Protein AF-S5W0N7-F1 (afdb_monomer_lite)

Radius of gyration: 20.48 Å; chains: 1; bounding box: 52×55×63 Å

pLDDT: mean 85.31, std 17.55, range [33.56, 97.75]

Structure (mmCIF, N/CA/C/O backbone):
data_AF-S5W0N7-F1
#
_entry.id   AF-S5W0N7-F1
#
loop_
_atom_site.group_PDB
_atom_site.id
_atom_site.type_symbol
_atom_site.label_atom_id
_atom_site.label_alt_id
_atom_site.label_comp_id
_atom_site.label_asym_id
_atom_site.label_entity_id
_atom_site.label_seq_id
_atom_site.pdbx_PDB_ins_code
_atom_site.Cartn_x
_atom_site.Cartn_y
_atom_site.Cartn_z
_atom_site.occupancy
_atom_site.B_iso_or_equiv
_atom_site.auth_seq_id
_atom_site.auth_comp_id
_atom_site.auth_asym_id
_atom_site.auth_atom_id
_atom_site.pdbx_PDB_model_num
ATOM 1 N N . MET A 1 1 ? 13.884 -27.726 -13.125 1.00 35.19 1 MET A N 1
ATOM 2 C CA . MET A 1 1 ? 12.876 -26.880 -12.445 1.00 35.19 1 MET A CA 1
ATOM 3 C C . MET A 1 1 ? 13.427 -26.518 -11.066 1.00 35.19 1 MET A C 1
ATOM 5 O O . MET A 1 1 ? 13.191 -27.225 -10.096 1.00 35.19 1 MET A O 1
ATOM 9 N N . ILE A 1 2 ? 14.301 -25.509 -11.005 1.00 36.91 2 ILE A N 1
ATOM 10 C CA . ILE A 1 2 ? 15.046 -25.162 -9.785 1.00 36.91 2 ILE A CA 1
ATOM 11 C C . ILE A 1 2 ? 14.141 -24.277 -8.925 1.00 36.91 2 ILE A C 1
ATOM 13 O O . ILE A 1 2 ? 13.864 -23.135 -9.285 1.00 36.91 2 ILE A O 1
ATOM 17 N N . ARG A 1 3 ? 13.660 -24.803 -7.793 1.00 42.88 3 ARG A N 1
ATOM 18 C CA . ARG A 1 3 ? 13.119 -23.969 -6.711 1.00 42.88 3 ARG A CA 1
ATOM 19 C C . ARG A 1 3 ? 14.272 -23.104 -6.197 1.00 42.88 3 ARG A C 1
ATOM 21 O O . ARG A 1 3 ? 15.201 -23.620 -5.587 1.00 42.88 3 ARG A O 1
ATOM 28 N N . ASN A 1 4 ? 14.236 -21.814 -6.516 1.00 40.91 4 ASN A N 1
ATOM 29 C CA . ASN A 1 4 ? 15.279 -20.861 -6.151 1.00 40.91 4 ASN A CA 1
ATOM 30 C C . ASN A 1 4 ? 15.258 -20.626 -4.616 1.00 40.91 4 ASN A C 1
ATOM 32 O O . ASN A 1 4 ? 14.187 -20.292 -4.099 1.00 40.91 4 ASN A O 1
ATOM 36 N N . PRO A 1 5 ? 16.357 -20.820 -3.857 1.00 48.06 5 PRO A N 1
ATOM 37 C CA . PRO A 1 5 ? 16.257 -21.111 -2.421 1.00 48.06 5 PRO A CA 1
ATOM 38 C C . PRO A 1 5 ? 15.959 -19.945 -1.458 1.00 48.06 5 PRO A C 1
ATOM 40 O O . PRO A 1 5 ? 15.892 -20.204 -0.262 1.00 48.06 5 PRO A O 1
ATOM 43 N N . VAL A 1 6 ? 15.762 -18.685 -1.883 1.00 54.06 6 VAL A N 1
ATOM 44 C CA . VAL A 1 6 ? 15.530 -17.570 -0.920 1.00 54.06 6 VAL A CA 1
ATOM 45 C C . VAL A 1 6 ? 14.540 -16.492 -1.405 1.00 54.06 6 VAL A C 1
ATOM 47 O O . VAL A 1 6 ? 14.704 -15.304 -1.129 1.00 54.06 6 VAL A O 1
ATOM 50 N N . LEU A 1 7 ? 13.473 -16.854 -2.124 1.00 61.47 7 LEU A N 1
ATOM 51 C CA . LEU A 1 7 ? 12.360 -15.912 -2.331 1.00 61.47 7 LEU A CA 1
ATOM 52 C C . LEU A 1 7 ? 11.418 -15.947 -1.123 1.00 61.47 7 LEU A C 1
ATOM 54 O O . LEU A 1 7 ? 10.582 -16.841 -0.976 1.00 61.47 7 LEU A O 1
ATOM 58 N N . LEU A 1 8 ? 11.563 -14.966 -0.229 1.00 82.19 8 LEU A N 1
ATOM 59 C CA . LEU A 1 8 ? 10.670 -14.806 0.912 1.00 82.19 8 LEU A CA 1
ATOM 60 C C . LEU A 1 8 ? 9.336 -14.225 0.439 1.00 82.19 8 LEU A C 1
ATOM 62 O O . LEU A 1 8 ? 9.183 -13.010 0.300 1.00 82.19 8 LEU A O 1
ATOM 66 N N . ARG A 1 9 ? 8.352 -15.108 0.240 1.00 90.88 9 ARG A N 1
ATOM 67 C CA . ARG A 1 9 ? 7.008 -14.730 -0.206 1.00 90.88 9 ARG A CA 1
ATOM 68 C C . ARG A 1 9 ? 6.434 -13.585 0.636 1.00 90.88 9 ARG A C 1
ATOM 70 O O . ARG A 1 9 ? 6.179 -13.746 1.831 1.00 90.88 9 ARG A O 1
ATOM 77 N N . THR A 1 10 ? 6.164 -12.459 -0.016 1.00 94.06 10 THR A N 1
ATOM 78 C CA . THR A 1 10 ? 5.590 -11.250 0.582 1.00 94.06 10 THR A CA 1
ATOM 79 C C . THR A 1 10 ? 4.311 -10.887 -0.159 1.00 94.06 10 THR A C 1
ATOM 81 O O . THR A 1 10 ? 4.334 -10.237 -1.197 1.00 94.06 10 THR A O 1
ATOM 84 N N . ALA A 1 11 ? 3.168 -11.319 0.376 1.00 94.00 11 ALA A N 1
ATOM 85 C CA . ALA A 1 11 ? 1.874 -10.999 -0.218 1.00 94.00 11 ALA A CA 1
ATOM 86 C C . ALA A 1 11 ? 1.439 -9.553 0.115 1.00 94.00 11 ALA A C 1
ATOM 88 O O . ALA A 1 11 ? 1.572 -9.134 1.278 1.00 94.00 11 ALA A O 1
ATOM 89 N N . PRO A 1 12 ? 0.881 -8.808 -0.856 1.00 95.75 12 PRO A N 1
ATOM 90 C CA . PRO A 1 12 ? 0.300 -7.492 -0.610 1.00 95.75 12 PRO A CA 1
ATOM 91 C C . PRO A 1 12 ? -0.951 -7.590 0.269 1.00 95.75 12 PRO A C 1
ATOM 93 O O . PRO A 1 12 ? -1.640 -8.614 0.326 1.00 95.75 12 PRO A O 1
ATOM 96 N N . LEU A 1 13 ? -1.251 -6.505 0.973 1.00 96.19 13 LEU A N 1
ATOM 97 C CA . LEU A 1 13 ? -2.528 -6.315 1.650 1.00 96.19 13 LEU A CA 1
ATOM 98 C C . LEU A 1 13 ? -3.517 -5.638 0.696 1.00 96.19 13 LEU A C 1
ATOM 100 O O . LEU A 1 13 ? -3.129 -4.865 -0.172 1.00 96.19 13 LEU A O 1
ATOM 104 N N . GLN A 1 14 ? -4.813 -5.912 0.865 1.00 95.50 14 GLN A N 1
ATOM 105 C CA . GLN A 1 14 ? -5.838 -5.292 0.024 1.00 95.50 14 GLN A CA 1
ATOM 106 C C . GLN A 1 14 ? -5.797 -3.764 0.158 1.00 95.50 14 GLN A C 1
ATOM 108 O O . GLN A 1 14 ? -5.892 -3.243 1.276 1.00 95.50 14 GLN A O 1
ATOM 113 N N . GLY A 1 15 ? -5.694 -3.078 -0.980 1.00 96.19 15 GLY A N 1
ATOM 114 C CA . GLY A 1 15 ? -5.625 -1.624 -1.066 1.00 96.19 15 GLY A CA 1
ATOM 115 C C . GLY A 1 15 ? -4.260 -1.043 -0.698 1.00 96.19 15 GLY A C 1
ATOM 116 O O . GLY A 1 15 ? -4.148 0.170 -0.594 1.00 96.19 15 GLY A O 1
ATOM 117 N N . GLU A 1 16 ? -3.239 -1.861 -0.437 1.00 97.56 16 GLU A N 1
ATOM 118 C CA . GLU A 1 16 ? -1.903 -1.382 -0.068 1.00 97.56 16 GLU A CA 1
ATOM 119 C C . GLU A 1 16 ? -1.285 -0.514 -1.173 1.00 97.56 16 GLU A C 1
ATOM 121 O O . GLU A 1 16 ? -1.502 -0.760 -2.358 1.00 97.56 16 GLU A O 1
ATOM 126 N N . THR A 1 17 ? -0.520 0.510 -0.787 1.00 97.44 17 THR A N 1
ATOM 127 C CA . THR A 1 17 ? 0.266 1.297 -1.745 1.00 97.44 17 THR A CA 1
ATOM 128 C C . THR A 1 17 ? 1.486 0.502 -2.206 1.00 97.44 17 THR A C 1
ATOM 130 O O . THR A 1 17 ? 2.088 -0.250 -1.430 1.00 97.44 17 THR A O 1
ATOM 133 N N . THR A 1 18 ? 1.913 0.695 -3.451 1.00 97.50 18 THR A N 1
ATOM 134 C CA . THR A 1 18 ? 3.119 0.044 -3.990 1.00 97.50 18 THR A CA 1
ATOM 135 C C . THR A 1 18 ? 4.352 0.417 -3.159 1.00 97.50 18 THR A C 1
ATOM 137 O O . THR A 1 18 ? 5.165 -0.442 -2.813 1.00 97.50 18 THR A O 1
ATOM 140 N N . SER A 1 19 ? 4.445 1.678 -2.728 1.00 95.81 19 SER A N 1
ATOM 141 C CA . SER A 1 19 ? 5.482 2.158 -1.801 1.00 95.81 19 SER A CA 1
ATOM 142 C C . SER A 1 19 ? 5.513 1.386 -0.465 1.00 95.81 19 SER A C 1
ATOM 144 O O . SER A 1 19 ? 6.581 0.954 -0.008 1.00 95.81 19 SER A O 1
ATOM 146 N N . SER A 1 20 ? 4.345 1.145 0.150 1.00 95.94 20 SER A N 1
ATOM 147 C CA . SER A 1 20 ? 4.219 0.358 1.389 1.00 95.94 20 SER A CA 1
ATOM 148 C C . SER A 1 20 ? 4.676 -1.088 1.189 1.00 95.94 20 SER A C 1
ATOM 150 O O . SER A 1 20 ? 5.410 -1.627 2.027 1.00 95.94 20 SER A O 1
ATOM 152 N N . LEU A 1 21 ? 4.299 -1.704 0.063 1.00 97.38 21 LEU A N 1
ATOM 153 C CA . LEU A 1 21 ? 4.725 -3.059 -0.280 1.00 97.38 21 LEU A CA 1
ATOM 154 C C . LEU A 1 21 ? 6.250 -3.148 -0.430 1.00 97.38 21 LEU A C 1
ATOM 156 O O . LEU A 1 21 ? 6.857 -4.011 0.202 1.00 97.38 21 LEU A O 1
ATOM 160 N N . ILE A 1 22 ? 6.882 -2.234 -1.175 1.00 96.25 22 ILE A N 1
ATOM 161 C CA . ILE A 1 22 ? 8.349 -2.178 -1.336 1.00 96.25 22 ILE A CA 1
ATOM 162 C C . ILE A 1 22 ? 9.039 -2.107 0.034 1.00 96.25 22 ILE A C 1
ATOM 164 O O . ILE A 1 22 ? 9.980 -2.855 0.305 1.00 96.25 22 ILE A O 1
ATOM 168 N N . CYS A 1 23 ? 8.542 -1.268 0.949 1.00 95.00 23 CYS A N 1
ATOM 169 C CA . CYS A 1 23 ? 9.096 -1.165 2.302 1.00 95.00 23 CYS A CA 1
ATOM 170 C C . CYS A 1 23 ? 8.980 -2.479 3.090 1.00 95.00 23 CYS A C 1
ATOM 172 O O . CYS A 1 23 ? 9.871 -2.825 3.871 1.00 95.00 23 CYS A O 1
ATOM 174 N N . ARG A 1 24 ? 7.883 -3.220 2.908 1.00 95.25 24 ARG A N 1
ATOM 175 C CA . ARG A 1 24 ? 7.677 -4.521 3.551 1.00 95.25 24 ARG A CA 1
ATOM 176 C C . ARG A 1 24 ? 8.537 -5.623 2.959 1.00 95.25 24 ARG A C 1
ATOM 178 O O . ARG A 1 24 ? 9.053 -6.426 3.731 1.00 95.25 24 ARG A O 1
ATOM 185 N N . VAL A 1 25 ? 8.705 -5.645 1.641 1.00 95.62 25 VAL A N 1
ATOM 186 C CA . VAL A 1 25 ? 9.623 -6.562 0.957 1.00 95.62 25 VAL A CA 1
ATOM 187 C C . VAL A 1 25 ? 11.041 -6.331 1.475 1.00 95.62 25 VAL A C 1
ATOM 189 O O . VAL A 1 25 ? 11.664 -7.268 1.960 1.00 95.62 25 VAL A O 1
ATOM 192 N N . ALA A 1 26 ? 11.508 -5.079 1.513 1.00 94.19 26 ALA A N 1
ATOM 193 C CA . ALA A 1 26 ? 12.836 -4.744 2.030 1.00 94.19 26 ALA A CA 1
ATOM 194 C C . ALA A 1 26 ? 13.040 -5.256 3.466 1.00 94.19 26 ALA A C 1
ATOM 196 O O . ALA A 1 26 ? 13.992 -5.983 3.746 1.00 94.19 26 ALA A O 1
ATOM 197 N N . ARG A 1 27 ? 12.082 -4.975 4.360 1.00 92.81 27 ARG A N 1
ATOM 198 C CA . ARG A 1 27 ? 12.111 -5.484 5.741 1.00 92.81 27 ARG A CA 1
ATOM 199 C C . ARG A 1 27 ? 12.108 -7.006 5.813 1.00 92.81 27 ARG A C 1
ATOM 201 O O . ARG A 1 27 ? 12.764 -7.562 6.688 1.00 92.81 27 ARG A O 1
ATOM 208 N N . ARG A 1 28 ? 11.378 -7.685 4.925 1.00 92.00 28 ARG A N 1
ATOM 209 C CA . ARG A 1 28 ? 11.333 -9.150 4.883 1.00 92.00 28 ARG A CA 1
ATOM 210 C C . ARG A 1 28 ? 12.693 -9.741 4.518 1.00 92.00 28 ARG A C 1
ATOM 212 O O . ARG A 1 28 ? 13.059 -10.756 5.095 1.00 92.00 28 ARG A O 1
ATOM 219 N N . TYR A 1 29 ? 13.439 -9.075 3.642 1.00 91.69 29 TYR A N 1
ATOM 220 C CA . TYR A 1 29 ? 14.826 -9.407 3.313 1.00 91.69 29 TYR A CA 1
ATOM 221 C C . TYR A 1 29 ? 15.858 -8.884 4.330 1.00 91.69 29 TYR A C 1
ATOM 223 O O . TYR A 1 29 ? 17.054 -9.026 4.103 1.00 91.69 29 TYR A O 1
ATOM 231 N N . GLY A 1 30 ? 15.430 -8.270 5.441 1.00 92.00 30 GLY A N 1
ATOM 232 C CA . GLY A 1 30 ? 16.341 -7.725 6.452 1.00 92.00 30 GLY A CA 1
ATOM 233 C C . GLY A 1 30 ? 17.131 -6.495 5.992 1.00 92.00 30 GLY A C 1
ATOM 234 O O . GLY A 1 30 ? 18.143 -6.168 6.602 1.00 92.00 30 GLY A O 1
ATOM 235 N N . MET A 1 31 ? 16.686 -5.806 4.936 1.00 93.81 31 MET A N 1
ATOM 236 C CA . MET A 1 31 ? 17.378 -4.648 4.366 1.00 93.81 31 MET A CA 1
ATOM 237 C C . MET A 1 31 ? 16.581 -3.349 4.507 1.00 93.81 31 MET A C 1
ATOM 239 O O . MET A 1 31 ? 15.354 -3.333 4.649 1.00 93.81 31 MET A O 1
ATOM 243 N N . GLU A 1 32 ? 17.286 -2.222 4.428 1.00 90.62 32 GLU A N 1
ATOM 244 C CA . GLU A 1 32 ? 16.646 -0.914 4.358 1.00 90.62 32 GLU A CA 1
ATOM 245 C C . GLU A 1 32 ? 15.920 -0.712 3.020 1.00 90.62 32 GLU A C 1
ATOM 247 O O . GLU A 1 32 ? 16.419 -1.069 1.953 1.00 90.62 32 GLU A O 1
ATOM 252 N N . ALA A 1 33 ? 14.773 -0.026 3.044 1.00 91.06 33 ALA A N 1
ATOM 253 C CA . ALA A 1 33 ? 14.003 0.262 1.831 1.00 91.06 33 ALA A CA 1
ATOM 254 C C . ALA A 1 33 ? 14.784 1.092 0.797 1.00 91.06 33 ALA A C 1
ATOM 256 O O . ALA A 1 33 ? 14.496 1.015 -0.392 1.00 91.06 33 ALA A O 1
ATOM 257 N N . LYS A 1 34 ? 15.775 1.895 1.212 1.00 90.75 34 LYS A N 1
ATOM 258 C CA . LYS A 1 34 ? 16.654 2.618 0.275 1.00 90.75 34 LYS A CA 1
ATOM 259 C C . LYS A 1 34 ? 17.495 1.664 -0.585 1.00 90.75 34 LYS A C 1
ATOM 261 O O . LYS A 1 34 ? 17.681 1.946 -1.760 1.00 90.75 34 LYS A O 1
ATOM 266 N N . VAL A 1 35 ? 17.929 0.535 -0.015 1.00 93.69 35 VAL A N 1
ATOM 267 C CA . VAL A 1 35 ? 18.745 -0.474 -0.703 1.00 93.69 35 VAL A CA 1
ATOM 268 C C . VAL A 1 35 ? 17.904 -1.181 -1.756 1.00 93.69 35 VAL A C 1
ATOM 270 O O . VAL A 1 35 ? 18.283 -1.195 -2.919 1.00 93.69 35 VAL A O 1
ATOM 273 N N . LEU A 1 36 ? 16.711 -1.661 -1.384 1.00 93.31 36 LEU A N 1
ATOM 274 C CA . LEU A 1 36 ? 15.801 -2.287 -2.346 1.00 93.31 36 LEU A CA 1
ATOM 275 C C . LEU A 1 36 ? 15.413 -1.314 -3.471 1.00 93.31 36 LEU A C 1
ATOM 277 O O . LEU A 1 36 ? 15.373 -1.684 -4.637 1.00 93.31 36 LEU A O 1
ATOM 281 N N . ARG A 1 37 ? 15.168 -0.039 -3.138 1.00 94.31 37 ARG A N 1
ATOM 282 C CA . ARG A 1 37 ? 14.813 0.989 -4.127 1.00 94.31 37 ARG A CA 1
ATOM 283 C C . ARG A 1 37 ? 15.919 1.283 -5.142 1.00 94.31 37 ARG A C 1
ATOM 285 O O . ARG A 1 37 ? 15.593 1.779 -6.215 1.00 94.31 37 ARG A O 1
ATOM 292 N N . ALA A 1 38 ? 17.183 0.971 -4.855 1.00 94.50 38 ALA A N 1
ATOM 293 C CA . ALA A 1 38 ? 18.275 1.140 -5.817 1.00 94.50 38 ALA A CA 1
ATOM 294 C C . ALA A 1 38 ? 18.133 0.228 -7.051 1.00 94.50 38 ALA A C 1
ATOM 296 O O . ALA A 1 38 ? 18.785 0.461 -8.063 1.00 94.50 38 ALA A O 1
ATOM 297 N N . CYS A 1 39 ? 17.246 -0.771 -6.999 1.00 95.19 39 CYS A N 1
ATOM 298 C CA . CYS A 1 39 ? 16.930 -1.636 -8.130 1.00 95.19 39 CYS A CA 1
ATOM 299 C C . CYS A 1 39 ? 16.102 -0.953 -9.240 1.00 95.19 39 CYS A C 1
ATOM 301 O O . CYS A 1 39 ? 15.916 -1.553 -10.296 1.00 95.19 39 CYS A O 1
ATOM 303 N N . TRP A 1 40 ? 15.607 0.274 -9.026 1.00 96.94 40 TRP A N 1
ATOM 304 C CA . TRP A 1 40 ? 14.895 1.061 -10.040 1.00 96.94 40 TRP A CA 1
ATOM 305 C C . TRP A 1 40 ? 15.666 2.326 -10.416 1.00 96.94 40 TRP A C 1
ATOM 307 O O . TRP A 1 40 ? 16.264 2.993 -9.570 1.00 96.94 40 TRP A O 1
ATOM 317 N N . LYS A 1 41 ? 15.559 2.714 -11.689 1.00 96.31 41 LYS A N 1
ATOM 318 C CA . LYS A 1 41 ? 15.928 4.044 -12.179 1.00 96.31 41 LYS A CA 1
ATOM 319 C C . LYS A 1 41 ? 14.802 5.023 -11.825 1.00 96.31 41 LYS A C 1
ATOM 321 O O . LYS A 1 41 ? 13.666 4.859 -12.269 1.00 96.31 41 LYS A O 1
ATOM 326 N N . TRP A 1 42 ? 15.097 6.036 -11.014 1.00 95.88 42 TRP A N 1
ATOM 327 C CA . TRP A 1 42 ? 14.091 6.982 -10.518 1.00 95.88 42 TRP A CA 1
ATOM 328 C C . TRP A 1 42 ? 14.006 8.238 -11.381 1.00 95.88 42 TRP A C 1
ATOM 330 O O . TRP A 1 42 ? 15.017 8.858 -11.697 1.00 95.88 42 TRP A O 1
ATOM 340 N N . ARG A 1 43 ? 12.782 8.637 -11.739 1.00 95.50 43 ARG A N 1
ATOM 341 C CA . ARG A 1 43 ? 12.517 9.841 -12.554 1.00 95.50 43 ARG A CA 1
ATOM 342 C C . ARG A 1 43 ? 12.399 11.129 -11.746 1.00 95.50 43 ARG A C 1
ATOM 344 O O . ARG A 1 43 ? 12.440 12.218 -12.305 1.00 95.50 43 ARG A O 1
ATOM 351 N N . ASN A 1 44 ? 12.202 11.002 -10.444 1.00 93.06 44 ASN A N 1
ATOM 352 C CA . ASN A 1 44 ? 12.144 12.093 -9.486 1.00 93.06 44 ASN A CA 1
ATOM 353 C C . ASN A 1 44 ? 12.541 11.569 -8.100 1.00 93.06 44 ASN A C 1
ATOM 355 O O . ASN A 1 44 ? 12.713 10.365 -7.895 1.00 93.06 44 ASN A O 1
ATOM 359 N N . TYR A 1 45 ? 12.671 12.482 -7.145 1.00 86.12 45 TYR A N 1
ATOM 360 C CA . TYR A 1 45 ? 12.959 12.144 -5.758 1.00 86.12 45 TYR A CA 1
ATOM 361 C C . TYR A 1 45 ? 11.672 11.868 -4.969 1.00 86.12 45 TYR A C 1
ATOM 363 O O . TYR A 1 45 ? 10.607 12.378 -5.338 1.00 86.12 45 TYR A O 1
ATOM 371 N N . PRO A 1 46 ? 11.754 11.082 -3.877 1.00 80.00 46 PRO A N 1
ATOM 372 C CA . PRO A 1 46 ? 10.649 10.946 -2.942 1.00 80.00 46 PRO A CA 1
ATOM 373 C C . PRO A 1 46 ? 10.197 12.319 -2.457 1.00 80.00 46 PRO A C 1
ATOM 375 O O . PRO A 1 46 ? 11.019 13.160 -2.094 1.00 80.00 46 PRO A O 1
ATOM 378 N N . LEU A 1 47 ? 8.886 12.527 -2.421 1.00 72.81 47 LEU A N 1
ATOM 379 C CA . LEU A 1 47 ? 8.317 13.750 -1.874 1.00 72.81 47 LEU A CA 1
ATOM 380 C C . LEU A 1 47 ? 8.600 13.780 -0.367 1.00 72.81 47 LEU A C 1
ATOM 382 O O . LEU A 1 47 ? 8.250 12.841 0.355 1.00 72.81 47 LEU A O 1
ATOM 386 N N . GLY A 1 48 ? 9.281 14.830 0.086 1.00 67.12 48 GLY A N 1
ATOM 387 C CA . GLY A 1 48 ? 9.583 15.073 1.493 1.00 67.12 48 GLY A CA 1
ATOM 388 C C . GLY A 1 48 ? 8.606 16.060 2.129 1.00 67.12 48 GLY A C 1
ATOM 389 O O . GLY A 1 48 ? 7.889 16.777 1.432 1.00 67.12 48 GLY A O 1
ATOM 390 N N . HIS A 1 49 ? 8.591 16.096 3.458 1.00 60.91 49 HIS A N 1
ATOM 391 C CA . HIS A 1 49 ? 8.096 17.249 4.213 1.00 60.91 49 HIS A CA 1
ATOM 392 C C . HIS A 1 49 ? 9.229 18.264 4.416 1.00 60.91 49 HIS A C 1
ATOM 394 O O . HIS A 1 49 ? 10.406 17.886 4.388 1.00 60.91 49 HIS A O 1
ATOM 400 N N . GLU A 1 50 ? 8.890 19.523 4.702 1.00 46.75 50 GLU A N 1
ATOM 401 C CA . GLU A 1 50 ? 9.839 20.435 5.348 1.00 46.75 50 GLU A CA 1
ATOM 402 C C . GLU A 1 50 ? 10.263 19.800 6.685 1.00 46.75 50 GLU A C 1
ATOM 404 O O . GLU A 1 50 ? 9.446 19.628 7.586 1.00 46.75 50 GLU A O 1
ATOM 409 N N . GLY A 1 51 ? 11.499 19.295 6.756 1.00 51.53 51 GLY A N 1
ATOM 410 C CA . GLY A 1 51 ? 11.973 18.412 7.836 1.00 51.53 51 GLY A CA 1
ATOM 411 C C . GLY A 1 51 ? 12.619 17.097 7.371 1.00 51.53 51 GLY A C 1
ATOM 412 O O . GLY A 1 51 ? 13.107 16.330 8.196 1.00 51.53 51 GLY A O 1
ATOM 413 N N . GLY A 1 52 ? 12.659 16.819 6.061 1.00 52.06 52 GLY A N 1
ATOM 414 C CA . GLY A 1 52 ? 13.567 15.824 5.461 1.00 52.06 52 GLY A CA 1
ATOM 415 C C . GLY A 1 52 ? 13.092 14.363 5.459 1.00 52.06 52 GLY A C 1
ATOM 416 O O . GLY A 1 52 ? 13.764 13.501 4.894 1.00 52.06 52 GLY A O 1
ATOM 417 N N . GLY A 1 53 ? 11.926 14.058 6.037 1.00 62.41 53 GLY A N 1
ATOM 418 C CA . GLY A 1 53 ? 11.320 12.722 5.988 1.00 62.41 53 GLY A CA 1
ATOM 419 C C . GLY A 1 53 ? 10.431 12.510 4.756 1.00 62.41 53 GLY A C 1
ATOM 420 O O . GLY A 1 53 ? 9.618 13.375 4.426 1.00 62.41 53 GLY A O 1
ATOM 421 N N . ALA A 1 54 ? 10.537 11.339 4.110 1.00 69.19 54 ALA A N 1
ATOM 422 C CA . ALA A 1 54 ? 9.630 10.939 3.028 1.00 69.19 54 ALA A CA 1
ATOM 423 C C . ALA A 1 54 ? 8.177 10.916 3.525 1.00 69.19 54 ALA A C 1
ATOM 425 O O . ALA A 1 54 ? 7.898 10.403 4.615 1.00 69.19 54 ALA A O 1
ATOM 426 N N . ARG A 1 55 ? 7.254 11.466 2.730 1.00 84.06 55 ARG A N 1
ATOM 427 C CA . ARG A 1 55 ? 5.845 11.531 3.115 1.00 84.06 55 ARG A CA 1
ATOM 428 C C . ARG A 1 55 ? 5.247 10.138 3.302 1.00 84.06 55 ARG A C 1
ATOM 430 O O . ARG A 1 55 ? 5.553 9.218 2.545 1.00 84.06 55 ARG A O 1
ATOM 437 N N . ALA A 1 56 ? 4.390 9.969 4.310 1.00 87.81 56 ALA A N 1
ATOM 438 C CA . ALA A 1 56 ? 3.749 8.677 4.550 1.00 87.81 56 ALA A CA 1
ATOM 439 C C . ALA A 1 56 ? 2.714 8.336 3.461 1.00 87.81 56 ALA A C 1
ATOM 441 O O . ALA A 1 56 ? 2.493 7.160 3.195 1.00 87.81 56 ALA A O 1
ATOM 442 N N . ASP A 1 57 ? 2.151 9.336 2.780 1.00 91.25 57 ASP A N 1
ATOM 443 C CA . ASP A 1 57 ? 1.289 9.178 1.604 1.00 91.25 57 ASP A CA 1
ATOM 444 C C . ASP A 1 57 ? 2.048 9.002 0.280 1.00 91.25 57 ASP A C 1
ATOM 446 O O . ASP A 1 57 ? 1.415 8.969 -0.777 1.00 91.25 57 ASP A O 1
ATOM 450 N N . ALA A 1 58 ? 3.380 8.891 0.300 1.00 91.25 58 ALA A N 1
ATOM 451 C CA . ALA A 1 58 ? 4.156 8.716 -0.918 1.00 91.25 58 ALA A CA 1
ATOM 452 C C . ALA A 1 58 ? 3.795 7.394 -1.610 1.00 91.25 58 ALA A C 1
ATOM 454 O O . ALA A 1 58 ? 3.867 6.315 -1.014 1.00 91.25 58 ALA A O 1
ATOM 455 N N . GLU A 1 59 ? 3.463 7.487 -2.893 1.00 95.00 59 GLU A N 1
ATOM 456 C CA . GLU A 1 59 ? 3.190 6.358 -3.772 1.00 95.00 59 GLU A CA 1
ATOM 457 C C . GLU A 1 59 ? 4.294 6.213 -4.823 1.00 95.00 59 GLU A C 1
ATOM 459 O O . GLU A 1 59 ? 4.938 7.189 -5.219 1.00 95.00 59 GLU A O 1
ATOM 464 N N . VAL A 1 60 ? 4.501 4.979 -5.274 1.00 95.88 60 VAL A N 1
ATOM 465 C CA . VAL A 1 60 ? 5.402 4.630 -6.366 1.00 95.88 60 VAL A CA 1
ATOM 466 C C . VAL A 1 60 ? 4.586 4.068 -7.524 1.00 95.88 60 VAL A C 1
ATOM 468 O O . VAL A 1 60 ? 3.900 3.061 -7.369 1.00 95.88 60 VAL A O 1
ATOM 471 N N . LEU A 1 61 ? 4.717 4.687 -8.694 1.00 97.50 61 LEU A N 1
ATOM 472 C CA . LEU A 1 61 ? 4.307 4.090 -9.961 1.00 97.50 61 LEU A CA 1
ATOM 473 C C . LEU A 1 61 ? 5.513 3.416 -10.611 1.00 97.50 61 LEU A C 1
ATOM 475 O O . LEU A 1 61 ? 6.637 3.922 -10.520 1.00 97.50 61 LEU A O 1
ATOM 479 N N . LEU A 1 62 ? 5.277 2.283 -11.265 1.00 97.56 62 LEU A N 1
ATOM 480 C CA . LEU A 1 62 ? 6.310 1.465 -11.894 1.00 97.56 62 LEU A CA 1
ATOM 481 C C . LEU A 1 62 ? 5.939 1.197 -13.349 1.00 97.56 62 LEU A C 1
ATOM 483 O O . LEU A 1 62 ? 4.790 0.865 -13.647 1.00 97.56 62 LEU A O 1
ATOM 487 N N . ASN A 1 63 ? 6.923 1.277 -14.245 1.00 97.19 63 ASN A N 1
ATOM 488 C CA . ASN A 1 63 ? 6.748 0.784 -15.609 1.00 97.19 63 ASN A CA 1
ATOM 489 C C . ASN A 1 63 ? 6.663 -0.757 -15.630 1.00 97.19 63 ASN A C 1
ATOM 491 O O . ASN A 1 63 ? 6.893 -1.419 -14.616 1.00 97.19 63 ASN A O 1
ATOM 495 N N . ALA A 1 64 ? 6.361 -1.346 -16.791 1.00 96.12 64 ALA A N 1
ATOM 496 C CA . ALA A 1 64 ? 6.199 -2.796 -16.921 1.00 96.12 64 ALA A CA 1
ATOM 497 C C . ALA A 1 64 ? 7.413 -3.594 -16.397 1.00 96.12 64 ALA A C 1
ATOM 499 O O . ALA A 1 64 ? 7.239 -4.518 -15.607 1.00 96.12 64 ALA A O 1
ATOM 500 N N . ALA A 1 65 ? 8.641 -3.201 -16.753 1.00 96.75 65 ALA A N 1
ATOM 501 C CA . ALA A 1 65 ? 9.858 -3.859 -16.265 1.00 96.75 65 ALA A CA 1
ATOM 502 C C . ALA A 1 65 ? 10.026 -3.726 -14.738 1.00 96.75 65 ALA A C 1
ATOM 504 O O . ALA A 1 65 ? 10.338 -4.697 -14.050 1.00 96.75 65 ALA A O 1
ATOM 505 N N . GLY A 1 66 ? 9.748 -2.543 -14.183 1.00 97.12 66 GLY A N 1
ATOM 506 C CA . GLY A 1 66 ? 9.784 -2.300 -12.745 1.00 97.12 66 GLY A CA 1
ATOM 507 C C . GLY A 1 66 ? 8.744 -3.116 -11.975 1.00 97.12 66 GLY A C 1
ATOM 508 O O . GLY A 1 66 ? 9.026 -3.568 -10.865 1.00 97.12 66 GLY A O 1
ATOM 509 N N . ARG A 1 67 ? 7.569 -3.348 -12.569 1.00 97.62 67 ARG A N 1
ATOM 510 C CA . ARG A 1 67 ? 6.528 -4.225 -12.022 1.00 97.62 67 ARG A CA 1
ATOM 511 C C . ARG A 1 67 ? 6.962 -5.685 -12.013 1.00 97.62 67 ARG A C 1
ATOM 513 O O . ARG A 1 67 ? 6.871 -6.318 -10.965 1.00 97.62 67 ARG A O 1
ATOM 520 N N . GLN A 1 68 ? 7.512 -6.190 -13.118 1.00 96.62 68 GLN A N 1
ATOM 521 C CA . GLN A 1 68 ? 8.046 -7.558 -13.182 1.00 96.62 68 GLN A CA 1
ATOM 522 C C . GLN A 1 68 ? 9.154 -7.797 -12.149 1.00 96.62 68 GLN A C 1
ATOM 524 O O . GLN A 1 68 ? 9.197 -8.841 -11.498 1.00 96.62 68 GLN A O 1
ATOM 529 N N . LEU A 1 69 ? 10.005 -6.795 -11.920 1.00 96.50 69 LEU A N 1
ATOM 530 C CA . LEU A 1 69 ? 11.009 -6.855 -10.865 1.00 96.50 69 LEU A CA 1
ATOM 531 C C . LEU A 1 69 ? 10.375 -6.996 -9.472 1.00 96.50 69 LEU A C 1
ATOM 533 O O . LEU A 1 69 ? 10.780 -7.865 -8.697 1.00 96.50 69 LEU A O 1
ATOM 537 N N . LEU A 1 70 ? 9.352 -6.191 -9.157 1.00 97.00 70 LEU A N 1
ATOM 538 C CA . LEU A 1 70 ? 8.664 -6.283 -7.866 1.00 97.00 70 LEU A CA 1
ATOM 539 C C . LEU A 1 70 ? 7.914 -7.614 -7.696 1.00 97.00 70 LEU A C 1
ATOM 541 O O . LEU A 1 70 ? 7.921 -8.166 -6.596 1.00 97.00 70 LEU A O 1
ATOM 545 N N . VAL A 1 71 ? 7.308 -8.148 -8.762 1.00 97.00 71 VAL A N 1
ATOM 546 C CA . VAL A 1 71 ? 6.688 -9.489 -8.801 1.00 97.00 71 VAL A CA 1
ATOM 547 C C . VAL A 1 71 ? 7.705 -10.548 -8.374 1.00 97.00 71 VAL A C 1
ATOM 549 O O . VAL A 1 71 ? 7.451 -11.304 -7.430 1.00 97.00 71 VAL A O 1
ATOM 552 N N . GLY A 1 72 ? 8.891 -10.536 -8.993 1.00 95.50 72 GLY A N 1
ATOM 553 C CA . GLY A 1 72 ? 9.991 -11.439 -8.656 1.00 95.50 72 GLY A CA 1
ATOM 554 C C . GLY A 1 72 ? 10.436 -11.317 -7.197 1.00 95.50 72 GLY A C 1
ATOM 555 O O . GLY A 1 72 ? 10.544 -12.326 -6.503 1.00 95.50 72 GLY A O 1
ATOM 556 N N . MET A 1 73 ? 10.612 -10.090 -6.694 1.00 95.19 73 MET A N 1
ATOM 557 C CA . MET A 1 73 ? 11.000 -9.838 -5.297 1.00 95.19 73 MET A CA 1
ATOM 558 C C . MET A 1 73 ? 9.924 -10.251 -4.284 1.00 95.19 73 MET A C 1
ATOM 560 O O . MET A 1 73 ? 10.240 -10.672 -3.174 1.00 95.19 73 MET A O 1
ATOM 564 N N . CYS A 1 74 ? 8.643 -10.124 -4.631 1.00 95.19 74 CYS A N 1
ATOM 565 C CA . CYS A 1 74 ? 7.551 -10.530 -3.750 1.00 95.19 74 CYS A CA 1
ATOM 566 C C . CYS A 1 74 ? 7.349 -12.051 -3.732 1.00 95.19 74 CYS A C 1
ATOM 568 O O . CYS A 1 74 ? 6.764 -12.568 -2.776 1.00 95.19 74 CYS A O 1
ATOM 570 N N . GLY A 1 75 ? 7.779 -12.768 -4.776 1.00 94.50 75 GLY A N 1
ATOM 571 C CA . GLY A 1 75 ? 7.511 -14.198 -4.933 1.00 94.50 75 GLY A CA 1
ATOM 572 C C . GLY A 1 75 ? 6.010 -14.507 -5.017 1.00 94.50 75 GLY A C 1
ATOM 573 O O . GLY A 1 75 ? 5.536 -15.467 -4.403 1.00 94.50 75 GLY A O 1
ATOM 574 N N . VAL A 1 76 ? 5.242 -13.653 -5.700 1.00 93.81 76 VAL A N 1
ATOM 575 C CA . VAL A 1 76 ? 3.798 -13.823 -5.939 1.00 93.81 76 VAL A CA 1
ATOM 576 C C . VAL A 1 76 ? 3.479 -13.577 -7.407 1.00 93.81 76 VAL A C 1
ATOM 578 O O . VAL A 1 76 ? 4.178 -12.815 -8.057 1.00 93.81 76 VAL A O 1
ATOM 581 N N . GLU A 1 77 ? 2.399 -14.173 -7.9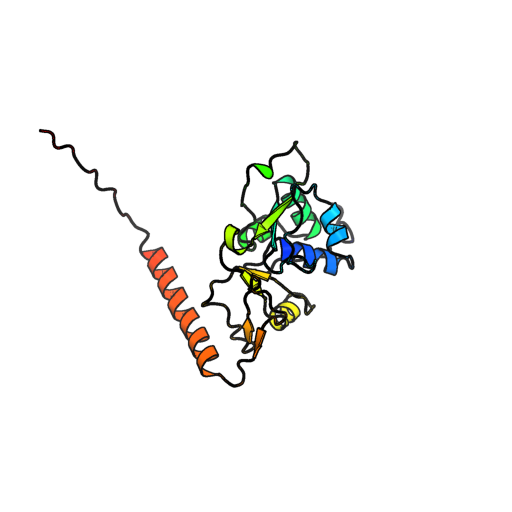04 1.00 94.12 77 GLU A N 1
ATOM 582 C CA . GLU A 1 77 ? 1.905 -13.928 -9.263 1.00 94.12 77 GLU A CA 1
ATOM 583 C C . GLU A 1 77 ? 1.528 -12.455 -9.481 1.00 94.12 77 GLU A C 1
ATOM 585 O O . GLU A 1 77 ? 0.897 -11.836 -8.616 1.00 94.12 77 GLU A O 1
ATOM 590 N N . GLU A 1 78 ? 1.811 -11.913 -10.668 1.00 96.06 78 GLU A N 1
ATOM 591 C CA . GLU A 1 78 ? 1.473 -10.526 -11.018 1.00 96.06 78 GLU A CA 1
ATOM 592 C C . GLU A 1 78 ? -0.025 -10.240 -10.866 1.00 96.06 78 GLU A C 1
ATOM 594 O O . GLU A 1 78 ? -0.415 -9.206 -10.325 1.00 96.06 78 GLU A O 1
ATOM 599 N N . GLY A 1 79 ? -0.880 -11.193 -11.247 1.00 96.88 79 GLY A N 1
ATOM 600 C CA . GLY A 1 79 ? -2.328 -11.058 -11.092 1.00 96.88 79 GLY A CA 1
ATOM 601 C C . GLY A 1 79 ? -2.776 -10.859 -9.637 1.00 96.88 79 GLY A C 1
ATOM 602 O O . GLY A 1 79 ? -3.836 -10.285 -9.398 1.00 96.88 79 GLY A O 1
ATOM 603 N N . VAL A 1 80 ? -1.990 -11.301 -8.646 1.00 96.81 80 VAL A N 1
ATOM 604 C CA . VAL A 1 80 ? -2.263 -11.005 -7.231 1.00 96.81 80 VAL A CA 1
ATOM 605 C C . VAL A 1 80 ? -1.972 -9.538 -6.933 1.00 96.81 80 VAL A C 1
ATOM 607 O O . VAL A 1 80 ? -2.807 -8.890 -6.302 1.00 96.81 80 VAL A O 1
ATOM 610 N N . LEU A 1 81 ? -0.840 -9.005 -7.403 1.00 97.38 81 LEU A N 1
ATOM 611 C CA . LEU A 1 81 ? -0.500 -7.588 -7.236 1.00 97.38 81 LEU A CA 1
ATOM 612 C C . LEU A 1 81 ? -1.536 -6.697 -7.934 1.00 97.38 81 LEU A C 1
ATOM 614 O O . LEU A 1 81 ? -2.112 -5.829 -7.286 1.00 97.38 81 LEU A O 1
ATOM 618 N N . ALA A 1 82 ? -1.884 -7.003 -9.186 1.00 96.88 82 ALA A N 1
ATOM 619 C CA . ALA A 1 82 ? -2.856 -6.241 -9.972 1.00 96.88 82 ALA A CA 1
ATOM 620 C C . ALA A 1 82 ? -4.247 -6.142 -9.320 1.00 96.88 82 ALA A C 1
ATOM 622 O O . ALA A 1 82 ? -4.920 -5.126 -9.442 1.00 96.88 82 ALA A O 1
ATOM 623 N N . ARG A 1 83 ? -4.692 -7.183 -8.601 1.00 96.75 83 ARG A N 1
ATOM 624 C CA . ARG A 1 83 ? -5.995 -7.177 -7.904 1.00 96.75 83 ARG A CA 1
ATOM 625 C C . ARG A 1 83 ? -5.972 -6.512 -6.526 1.00 96.75 83 ARG A C 1
ATOM 627 O O . ARG A 1 83 ? -7.031 -6.249 -5.956 1.00 96.75 83 ARG A O 1
ATOM 634 N N . THR A 1 84 ? -4.794 -6.324 -5.939 1.00 96.88 84 THR A N 1
ATOM 635 C CA . THR A 1 84 ? -4.657 -5.891 -4.538 1.00 96.88 84 THR A CA 1
ATOM 636 C C . THR A 1 84 ? -4.090 -4.490 -4.395 1.00 96.88 84 THR A C 1
ATOM 638 O O . THR A 1 84 ? -4.474 -3.808 -3.445 1.00 96.88 84 THR A O 1
ATOM 641 N N . LEU A 1 85 ? -3.223 -4.068 -5.317 1.00 97.75 85 LEU A N 1
ATOM 642 C CA . LEU A 1 85 ? -2.587 -2.757 -5.355 1.00 97.75 85 LEU A CA 1
ATOM 643 C C . LEU A 1 85 ? -3.359 -1.850 -6.327 1.00 97.75 85 LEU A C 1
ATOM 645 O O . LEU A 1 85 ? -3.290 -2.069 -7.537 1.00 97.75 85 LEU A O 1
ATOM 649 N N . PRO A 1 86 ? -4.079 -0.826 -5.838 1.00 96.50 86 PRO A N 1
ATOM 650 C CA . PRO A 1 86 ? -4.914 0.018 -6.695 1.00 96.50 86 PRO A CA 1
ATOM 651 C C . PRO A 1 86 ? -4.139 0.768 -7.782 1.00 96.50 86 PRO A C 1
ATOM 653 O O . PRO A 1 86 ? -4.679 1.000 -8.852 1.00 96.50 86 PRO A O 1
ATOM 656 N N . SER A 1 87 ? -2.871 1.105 -7.529 1.00 95.69 87 SER A N 1
ATOM 657 C CA . SER A 1 87 ? -2.008 1.850 -8.453 1.00 95.69 87 SER A CA 1
ATOM 658 C C . SER A 1 87 ? -1.187 0.963 -9.404 1.00 95.69 87 SER A C 1
ATOM 660 O O . SER A 1 87 ? -0.359 1.480 -10.150 1.00 95.69 87 SER A O 1
ATOM 662 N N . TRP A 1 88 ? -1.370 -0.369 -9.391 1.00 96.19 88 TRP A N 1
ATOM 663 C CA . TRP A 1 88 ? -0.484 -1.301 -10.111 1.00 96.19 88 TRP A CA 1
ATOM 664 C C . TRP A 1 88 ? -0.425 -1.055 -11.618 1.00 96.19 88 TRP A C 1
ATOM 666 O O . TRP A 1 88 ? 0.644 -1.137 -12.211 1.00 96.19 88 TRP A O 1
ATOM 676 N N . GLY A 1 89 ? -1.572 -0.784 -12.237 1.00 93.12 89 GLY A N 1
ATOM 677 C CA . GLY A 1 89 ? -1.683 -0.584 -13.681 1.00 93.12 89 GLY A CA 1
ATOM 678 C C . GLY A 1 89 ? -1.518 0.864 -14.129 1.00 93.12 89 GLY A C 1
ATOM 679 O O . GLY A 1 89 ? -1.606 1.115 -15.324 1.00 93.12 89 GLY A O 1
ATOM 680 N N . GLU A 1 90 ? -1.302 1.802 -13.205 1.00 94.94 90 GLU A N 1
ATOM 681 C CA . GLU A 1 90 ? -1.274 3.226 -13.530 1.00 94.94 90 GLU A CA 1
ATOM 682 C C . GLU A 1 90 ? -0.047 3.572 -14.377 1.00 94.94 90 GLU A C 1
ATOM 684 O O . GLU A 1 90 ? 1.100 3.273 -14.023 1.00 94.94 90 GLU A O 1
ATOM 689 N N . GLU A 1 91 ? -0.303 4.218 -15.510 1.00 91.62 91 GLU A N 1
ATOM 690 C CA . GLU A 1 91 ? 0.721 4.659 -16.447 1.00 91.62 91 GLU A CA 1
ATOM 691 C C . GLU A 1 91 ? 0.978 6.160 -16.312 1.00 91.62 91 GLU A C 1
ATOM 693 O O . GLU A 1 91 ? 0.121 6.946 -15.918 1.00 91.62 91 GLU A O 1
ATOM 698 N N . ASP A 1 92 ? 2.187 6.579 -16.668 1.00 93.69 92 ASP A N 1
ATOM 699 C CA . ASP A 1 92 ? 2.566 7.985 -16.719 1.00 93.69 92 ASP A CA 1
ATOM 700 C C . ASP A 1 92 ? 3.597 8.164 -17.831 1.00 93.69 92 ASP A C 1
ATOM 702 O O . ASP A 1 92 ? 4.503 7.341 -17.987 1.00 93.69 92 ASP A O 1
ATOM 706 N N . ALA A 1 93 ? 3.505 9.247 -18.603 1.00 91.88 93 ALA A N 1
ATOM 707 C CA . ALA A 1 93 ? 4.443 9.503 -19.695 1.00 91.88 93 ALA A CA 1
ATOM 708 C C . ALA A 1 93 ? 5.911 9.518 -19.224 1.00 91.88 93 ALA A C 1
ATOM 710 O O . ALA A 1 93 ? 6.801 9.114 -19.973 1.00 91.88 93 ALA A O 1
ATOM 711 N N . LYS A 1 94 ? 6.174 9.913 -17.970 1.00 93.31 94 LYS A N 1
ATOM 712 C CA . LYS A 1 94 ? 7.520 9.936 -17.375 1.00 93.31 94 LYS A CA 1
ATOM 713 C C . LYS A 1 94 ? 8.068 8.534 -17.083 1.00 93.31 94 LYS A C 1
ATOM 715 O O . LYS A 1 94 ? 9.277 8.391 -16.916 1.00 93.31 94 LYS A O 1
ATOM 720 N N . LEU A 1 95 ? 7.220 7.502 -17.041 1.00 93.69 95 LEU A N 1
ATOM 721 C CA . LEU A 1 95 ? 7.635 6.102 -16.882 1.00 93.69 95 LEU A CA 1
ATOM 722 C C . LEU A 1 95 ? 8.181 5.478 -18.172 1.00 93.69 95 LEU A C 1
ATOM 724 O O . LEU A 1 95 ? 8.760 4.392 -18.111 1.00 93.69 95 LEU A O 1
ATOM 728 N N . ARG A 1 96 ? 8.030 6.144 -19.326 1.00 90.62 96 ARG A N 1
ATOM 729 C CA . ARG A 1 96 ? 8.615 5.681 -20.592 1.00 90.62 96 ARG A CA 1
ATOM 730 C C . ARG A 1 96 ? 10.132 5.559 -20.454 1.00 90.62 96 ARG A C 1
ATOM 732 O O . ARG A 1 96 ? 10.790 6.429 -19.878 1.00 90.62 96 ARG A O 1
ATOM 739 N N . ALA A 1 97 ? 10.675 4.456 -20.945 1.00 90.19 97 ALA A N 1
ATOM 740 C CA . ALA A 1 97 ? 12.083 4.098 -20.840 1.00 90.19 97 ALA A CA 1
ATOM 741 C C . ALA A 1 97 ? 12.456 3.116 -21.953 1.00 90.19 97 ALA A C 1
ATOM 743 O O . ALA A 1 97 ? 11.573 2.622 -22.658 1.00 90.19 97 ALA A O 1
ATOM 744 N N . GLU A 1 98 ? 13.749 2.834 -22.085 1.00 84.12 98 GLU A N 1
ATOM 745 C CA . GLU A 1 98 ? 14.237 1.767 -22.955 1.00 84.12 98 GLU A CA 1
ATOM 746 C C . GLU A 1 98 ? 13.675 0.404 -22.524 1.00 84.12 98 GLU A C 1
ATOM 748 O O . GLU A 1 98 ? 13.293 0.190 -21.367 1.00 84.12 98 GLU A O 1
ATOM 753 N N . ALA A 1 99 ? 13.589 -0.526 -23.474 1.00 82.38 99 ALA A N 1
ATOM 754 C CA . ALA A 1 99 ? 13.045 -1.849 -23.211 1.00 82.38 99 ALA A CA 1
ATOM 755 C C . ALA A 1 99 ? 13.881 -2.576 -22.143 1.00 82.38 99 ALA A C 1
ATOM 757 O O . ALA A 1 99 ? 15.096 -2.694 -22.261 1.00 82.38 99 ALA A O 1
ATOM 758 N N . GLY A 1 100 ? 13.213 -3.080 -21.103 1.00 87.38 100 GLY A N 1
ATOM 759 C CA . GLY A 1 100 ? 13.849 -3.834 -20.018 1.00 87.38 100 GLY A CA 1
ATOM 760 C C . GLY A 1 100 ? 14.333 -2.994 -18.833 1.00 87.38 100 GLY A C 1
ATOM 761 O O . GLY A 1 100 ? 14.603 -3.566 -17.781 1.00 87.38 100 GLY A O 1
ATOM 762 N N . ASP A 1 101 ? 14.365 -1.664 -18.939 1.00 94.38 101 ASP A N 1
ATOM 763 C CA . ASP A 1 101 ? 14.792 -0.807 -17.832 1.00 94.38 101 ASP A CA 1
ATOM 764 C C . ASP A 1 101 ? 13.714 -0.697 -16.738 1.00 94.38 101 ASP A C 1
ATOM 766 O O . ASP A 1 101 ? 12.626 -0.172 -17.007 1.00 94.38 101 ASP A O 1
ATOM 770 N N . PRO A 1 102 ? 13.981 -1.111 -15.482 1.00 97.19 102 PRO A N 1
ATOM 771 C CA . PRO A 1 1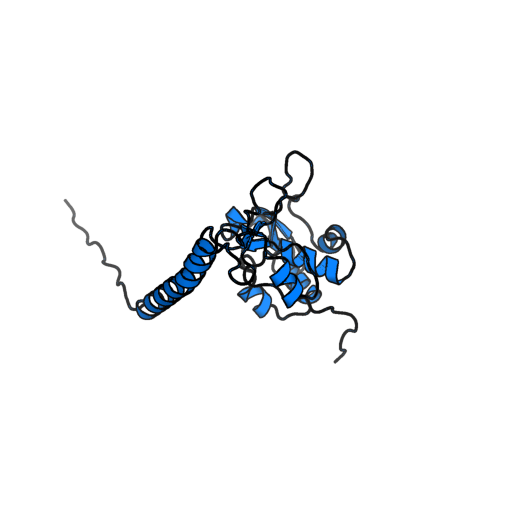02 ? 13.035 -0.931 -14.389 1.00 97.19 102 PRO A CA 1
ATOM 772 C C . PRO A 1 102 ? 13.020 0.537 -13.949 1.00 97.19 102 PRO A C 1
ATOM 774 O O . PRO A 1 102 ? 13.975 1.034 -13.349 1.00 97.19 102 PRO A O 1
ATOM 777 N N . VAL A 1 103 ? 11.919 1.237 -14.221 1.00 97.75 103 VAL A N 1
ATOM 778 C CA . VAL A 1 103 ? 11.756 2.662 -13.899 1.00 97.75 103 VAL A CA 1
ATOM 779 C C . VAL A 1 103 ? 10.669 2.868 -12.856 1.00 97.75 103 VAL A C 1
ATOM 781 O O . VAL A 1 103 ? 9.594 2.270 -12.934 1.00 97.75 103 VAL A O 1
ATOM 784 N N . GLY A 1 104 ? 10.964 3.740 -11.893 1.00 97.12 104 GLY A N 1
ATOM 785 C CA . GLY A 1 104 ? 10.051 4.156 -10.836 1.00 97.12 104 GLY A CA 1
ATOM 786 C C . GLY A 1 104 ? 9.814 5.664 -10.820 1.00 97.12 104 GLY A C 1
ATOM 787 O O . GLY A 1 104 ? 10.679 6.471 -11.184 1.00 97.12 104 GLY A O 1
ATOM 788 N N . LEU A 1 105 ? 8.625 6.049 -10.368 1.00 96.44 105 LEU A N 1
ATOM 789 C CA . LEU A 1 105 ? 8.181 7.435 -10.299 1.00 96.44 105 LEU A CA 1
ATOM 790 C C . LEU A 1 105 ? 7.406 7.682 -9.007 1.00 96.44 105 LEU A C 1
ATOM 792 O O . LEU A 1 105 ? 6.421 7.005 -8.724 1.00 96.44 105 LEU A O 1
ATOM 796 N N . TRP A 1 106 ? 7.829 8.683 -8.241 1.00 95.00 106 TRP A N 1
ATOM 797 C CA . TRP A 1 106 ? 7.146 9.098 -7.021 1.00 95.00 106 TRP A CA 1
ATOM 798 C C . TRP A 1 106 ? 5.927 9.963 -7.322 1.00 95.00 106 TRP A C 1
ATOM 800 O O . TRP A 1 106 ? 5.975 10.877 -8.158 1.00 95.00 106 TRP A O 1
ATOM 810 N N . ARG A 1 107 ? 4.845 9.697 -6.595 1.00 94.44 107 ARG A N 1
ATOM 811 C CA . ARG A 1 107 ? 3.583 10.439 -6.604 1.00 94.44 107 ARG A CA 1
ATOM 812 C C . ARG A 1 107 ? 3.061 10.621 -5.179 1.00 94.44 107 ARG A C 1
ATOM 814 O O . ARG A 1 107 ? 3.534 9.981 -4.243 1.00 94.44 107 ARG A O 1
ATOM 821 N N . VAL A 1 108 ? 2.074 11.499 -5.024 1.00 92.50 108 VAL A N 1
ATOM 822 C CA . VAL A 1 108 ? 1.242 11.563 -3.816 1.00 92.50 108 VAL A CA 1
ATOM 823 C C . VAL A 1 108 ? 0.108 10.562 -3.994 1.00 92.50 108 VAL A C 1
ATOM 825 O O . VAL A 1 108 ? -0.637 10.684 -4.962 1.00 92.50 108 VAL A O 1
ATOM 828 N N . GLY A 1 109 ? -0.051 9.601 -3.082 1.00 90.75 109 GLY A N 1
ATOM 829 C CA . GLY A 1 109 ? -1.076 8.557 -3.193 1.00 90.75 109 GLY A CA 1
ATOM 830 C C . GLY A 1 109 ? -2.483 9.129 -3.368 1.00 90.75 109 GLY A C 1
ATOM 831 O O . GLY A 1 109 ? -3.205 8.707 -4.267 1.00 90.75 109 GLY A O 1
ATOM 832 N N . GLY A 1 110 ? -2.816 10.185 -2.616 1.00 90.19 110 GLY A N 1
ATOM 833 C CA . GLY A 1 110 ? -4.079 10.926 -2.740 1.00 90.19 110 GLY A CA 1
ATOM 834 C C . GLY A 1 110 ? -4.454 11.332 -4.172 1.00 90.19 110 GLY A C 1
ATOM 835 O O . GLY A 1 110 ? -5.633 11.327 -4.514 1.00 90.19 110 GLY A O 1
ATOM 836 N N . ALA A 1 111 ? -3.456 11.637 -5.007 1.00 91.69 111 ALA A N 1
ATOM 837 C CA . ALA A 1 111 ? -3.629 12.061 -6.396 1.00 91.69 111 ALA A CA 1
ATOM 838 C C . ALA A 1 111 ? -3.614 10.903 -7.412 1.00 91.69 111 ALA A C 1
ATOM 840 O O . ALA A 1 111 ? -3.837 11.143 -8.593 1.00 91.69 111 ALA A O 1
ATOM 841 N N . VAL A 1 112 ? -3.314 9.675 -6.976 1.00 93.19 112 VAL A N 1
ATOM 842 C CA . VAL A 1 112 ? -3.220 8.491 -7.843 1.00 93.19 112 VAL A CA 1
ATOM 843 C C . VAL A 1 112 ? -4.538 7.725 -7.843 1.00 93.19 112 VAL A C 1
ATOM 845 O O . VAL A 1 112 ? -5.230 7.693 -8.848 1.00 93.19 112 VAL A O 1
ATOM 848 N N . ALA A 1 113 ? -4.903 7.128 -6.705 1.00 90.94 113 ALA A N 1
ATOM 849 C CA . ALA A 1 113 ? -6.072 6.245 -6.606 1.00 90.94 113 ALA A CA 1
ATOM 850 C C . ALA A 1 113 ? -7.035 6.636 -5.470 1.00 90.94 113 ALA A C 1
ATOM 852 O O . ALA A 1 113 ? -7.957 5.890 -5.138 1.00 90.94 113 ALA A O 1
ATOM 853 N N . GLY A 1 114 ? -6.836 7.814 -4.868 1.00 92.06 114 GLY A N 1
ATOM 854 C CA . GLY A 1 114 ? -7.706 8.379 -3.839 1.00 92.06 114 GLY A CA 1
ATOM 855 C C . GLY A 1 114 ? -7.080 8.424 -2.442 1.00 92.06 114 GLY A C 1
ATOM 856 O O . GLY A 1 114 ? -5.875 8.219 -2.282 1.00 92.06 114 GLY A O 1
ATOM 857 N N . PRO A 1 115 ? -7.881 8.718 -1.399 1.00 93.50 115 PRO A N 1
ATOM 858 C CA . PRO A 1 115 ? -7.365 8.971 -0.060 1.00 93.50 115 PRO A CA 1
ATOM 859 C C . PRO A 1 115 ? -6.598 7.777 0.511 1.00 93.50 115 PRO A C 1
ATOM 861 O O . PRO A 1 115 ? -7.052 6.632 0.442 1.00 93.50 115 PRO A O 1
ATOM 864 N N . VAL A 1 116 ? -5.469 8.062 1.155 1.00 94.56 116 VAL A N 1
ATOM 865 C CA . VAL A 1 116 ? -4.628 7.054 1.807 1.00 94.56 116 VAL A CA 1
ATOM 866 C C . VAL A 1 116 ? -4.701 7.154 3.326 1.00 94.56 116 VAL A C 1
ATOM 868 O O . VAL A 1 116 ? -4.943 8.209 3.906 1.00 94.56 116 VAL A O 1
ATOM 871 N N . THR A 1 117 ? -4.513 6.027 3.995 1.00 96.06 117 THR A N 1
ATOM 872 C CA . THR A 1 117 ? -4.554 5.907 5.453 1.00 96.06 117 THR A CA 1
ATOM 873 C C . THR A 1 117 ? -3.539 4.876 5.915 1.00 96.06 117 THR A C 1
ATOM 875 O O . THR A 1 117 ? -3.147 3.976 5.161 1.00 96.06 117 THR A O 1
ATOM 878 N N . PHE A 1 118 ? -3.137 4.960 7.177 1.00 96.25 118 PHE A N 1
ATOM 879 C CA . PHE A 1 118 ? -2.378 3.886 7.797 1.00 96.25 118 PHE A CA 1
ATOM 880 C C . PHE A 1 118 ? -3.198 2.591 7.882 1.00 96.25 118 PHE A C 1
ATOM 882 O O . PHE A 1 118 ? -4.411 2.576 8.077 1.00 96.25 118 PHE A O 1
ATOM 889 N N . GLY A 1 119 ? -2.525 1.454 7.750 1.00 95.81 119 GLY A N 1
ATOM 890 C CA . GLY A 1 119 ? -3.085 0.146 8.056 1.00 95.81 119 GLY A CA 1
ATOM 891 C C . GLY A 1 119 ? -3.094 -0.117 9.563 1.00 95.81 119 GLY A C 1
ATOM 892 O O . GLY A 1 119 ? -2.228 0.341 10.306 1.00 95.81 119 GLY A O 1
ATOM 893 N N . CYS A 1 120 ? -4.046 -0.921 10.040 1.00 95.88 120 CYS A N 1
ATOM 894 C CA . CYS A 1 120 ? -4.033 -1.352 11.436 1.00 95.88 120 CYS A CA 1
ATOM 895 C C . CYS A 1 120 ? -2.842 -2.287 11.691 1.00 95.88 120 CYS A C 1
ATOM 897 O O . CYS A 1 120 ? -2.861 -3.433 11.239 1.00 95.88 120 CYS A O 1
ATOM 899 N N . ARG A 1 121 ? -1.852 -1.847 12.481 1.00 94.94 121 ARG A N 1
ATOM 900 C CA . ARG A 1 121 ? -0.660 -2.655 12.805 1.00 94.94 121 ARG A CA 1
ATOM 901 C C . ARG A 1 121 ? -0.974 -4.032 13.392 1.00 94.94 121 ARG A C 1
ATOM 903 O O . ARG A 1 121 ? -0.244 -4.974 13.113 1.00 94.94 121 ARG A O 1
ATOM 910 N N . LEU A 1 122 ? -2.065 -4.175 14.150 1.00 96.31 122 LEU A N 1
ATOM 911 C CA . LEU A 1 122 ? -2.494 -5.473 14.688 1.00 96.31 122 LEU A CA 1
ATOM 912 C C . LEU A 1 122 ? -3.031 -6.402 13.588 1.00 96.31 122 LEU A C 1
ATOM 914 O O . LEU A 1 122 ? -2.727 -7.593 13.578 1.00 96.31 122 LEU A O 1
ATOM 918 N N . CYS A 1 123 ? -3.782 -5.866 12.618 1.00 95.94 123 CYS A N 1
ATOM 919 C CA . CYS A 1 123 ? -4.183 -6.636 11.436 1.00 95.94 123 CYS A CA 1
ATOM 920 C C . CYS A 1 123 ? -2.967 -7.039 10.603 1.00 95.94 123 CYS A C 1
ATOM 922 O O . CYS A 1 123 ? -2.910 -8.175 10.137 1.00 95.94 123 CYS A O 1
ATOM 924 N N . THR A 1 124 ? -2.014 -6.122 10.422 1.00 95.31 124 THR A N 1
ATOM 925 C CA . THR A 1 124 ? -0.773 -6.394 9.697 1.00 95.31 124 THR A CA 1
ATOM 926 C C . THR A 1 124 ? 0.009 -7.501 10.388 1.00 95.31 124 THR A C 1
ATOM 928 O O . THR A 1 124 ? 0.250 -8.524 9.760 1.00 95.31 124 THR A O 1
ATOM 931 N N . ALA A 1 125 ? 0.282 -7.373 11.690 1.00 95.38 125 ALA A N 1
ATOM 932 C CA . ALA A 1 125 ? 0.969 -8.394 12.478 1.00 95.38 125 ALA A CA 1
ATOM 933 C C . ALA A 1 125 ? 0.296 -9.763 12.352 1.00 95.38 125 ALA A C 1
ATOM 935 O O . ALA A 1 125 ? 0.965 -10.755 12.082 1.00 95.38 125 ALA A O 1
ATOM 936 N N . ARG A 1 126 ? -1.040 -9.812 12.439 1.00 95.25 126 ARG A N 1
ATOM 937 C CA . ARG A 1 126 ? -1.792 -11.062 12.272 1.00 95.25 126 ARG A CA 1
ATOM 938 C C . ARG A 1 126 ? -1.648 -11.677 10.875 1.00 95.25 126 ARG A C 1
ATOM 940 O O . ARG A 1 126 ? -1.713 -12.893 10.754 1.00 95.25 126 ARG A O 1
ATOM 947 N N . ARG A 1 127 ? -1.519 -10.866 9.820 1.00 91.81 127 ARG A N 1
ATOM 948 C CA . ARG A 1 127 ? -1.436 -11.344 8.427 1.00 91.81 127 ARG A CA 1
ATOM 949 C C . ARG A 1 127 ? -0.015 -11.642 7.959 1.00 91.81 127 ARG A C 1
ATOM 951 O O . ARG A 1 127 ? 0.151 -12.464 7.068 1.00 91.81 127 ARG A O 1
ATOM 958 N N . THR A 1 128 ? 0.982 -10.954 8.502 1.00 89.94 128 THR A N 1
ATOM 959 C CA . THR A 1 128 ? 2.361 -10.977 7.987 1.00 89.94 128 THR A CA 1
ATOM 960 C C . THR A 1 128 ? 3.375 -11.499 9.001 1.00 89.94 128 THR A C 1
ATOM 962 O O . THR A 1 128 ? 4.537 -11.687 8.651 1.00 89.94 128 THR A O 1
ATOM 965 N N . GLY A 1 129 ? 2.962 -11.701 10.255 1.00 90.19 129 GLY A N 1
ATOM 966 C CA . GLY A 1 129 ? 3.848 -12.046 11.365 1.00 90.19 129 GLY A CA 1
ATOM 967 C C . GLY A 1 129 ? 4.654 -10.865 11.915 1.00 90.19 129 GLY A C 1
ATOM 968 O O . GLY A 1 129 ? 5.449 -11.064 12.824 1.00 90.19 129 GLY A O 1
ATOM 969 N N . ALA A 1 130 ? 4.471 -9.641 11.398 1.00 89.38 130 ALA A N 1
ATOM 970 C CA . ALA A 1 130 ? 5.234 -8.470 11.832 1.00 89.38 130 ALA A CA 1
ATOM 971 C C . ALA A 1 130 ? 4.361 -7.214 11.975 1.00 89.38 130 ALA A C 1
ATOM 973 O O . ALA A 1 130 ? 3.586 -6.865 11.081 1.00 89.38 130 ALA A O 1
ATOM 974 N N . ALA A 1 131 ? 4.524 -6.488 13.084 1.00 90.88 131 ALA A N 1
ATOM 975 C CA . ALA A 1 131 ? 3.807 -5.244 13.383 1.00 90.88 131 ALA A CA 1
ATOM 976 C C . ALA A 1 131 ? 4.397 -4.030 12.636 1.00 90.88 131 ALA A C 1
ATOM 978 O O . ALA A 1 131 ? 4.780 -3.022 13.230 1.00 90.88 131 ALA A O 1
ATOM 979 N N . VAL A 1 132 ? 4.486 -4.137 11.312 1.00 91.75 132 VAL A N 1
ATOM 980 C CA . VAL A 1 132 ? 5.035 -3.097 10.438 1.00 91.75 132 VAL A CA 1
ATOM 981 C C . VAL A 1 132 ? 3.974 -2.065 10.054 1.00 91.75 132 VAL A C 1
ATOM 983 O O . VAL A 1 132 ? 2.802 -2.396 9.861 1.00 91.75 132 VAL A O 1
ATOM 986 N N . ARG A 1 133 ? 4.404 -0.804 9.915 1.00 93.19 133 ARG A N 1
ATOM 987 C CA . ARG A 1 133 ? 3.606 0.258 9.283 1.00 93.19 133 ARG A CA 1
ATOM 988 C C . ARG A 1 133 ? 3.235 -0.168 7.862 1.00 93.19 133 ARG A C 1
ATOM 990 O O . ARG A 1 133 ? 4.097 -0.643 7.126 1.00 93.19 133 ARG A O 1
ATOM 997 N N . VAL A 1 134 ? 1.971 0.039 7.512 1.00 95.38 134 VAL A N 1
ATOM 998 C CA . VAL A 1 134 ? 1.408 -0.162 6.173 1.00 95.38 134 VAL A CA 1
ATOM 999 C C . VAL A 1 134 ? 0.633 1.089 5.806 1.00 95.38 134 VAL A C 1
ATOM 1001 O O . VAL A 1 134 ? 0.021 1.694 6.686 1.00 95.38 134 VAL A O 1
ATOM 1004 N N . VAL A 1 135 ? 0.635 1.451 4.530 1.00 96.19 135 VAL A N 1
ATOM 1005 C CA . VAL A 1 135 ? -0.201 2.522 3.982 1.00 96.19 135 VAL A CA 1
ATOM 1006 C C . VAL A 1 135 ? -1.080 1.923 2.897 1.00 96.19 135 VAL A C 1
ATOM 1008 O O . VAL A 1 135 ? -0.634 1.075 2.124 1.00 96.19 135 VAL A O 1
ATOM 1011 N N . ARG A 1 136 ? -2.355 2.301 2.890 1.00 96.38 136 ARG A N 1
ATOM 1012 C CA . ARG A 1 136 ? -3.354 1.767 1.965 1.00 96.38 136 ARG A CA 1
ATOM 1013 C C . ARG A 1 136 ? -4.325 2.846 1.516 1.00 96.38 136 ARG A C 1
ATOM 1015 O O . ARG A 1 136 ? -4.607 3.771 2.274 1.00 96.38 136 ARG A O 1
ATOM 1022 N N . TYR A 1 137 ? -4.885 2.670 0.334 1.00 96.06 137 TYR A N 1
ATOM 1023 C CA . TYR A 1 137 ? -6.044 3.407 -0.136 1.00 96.06 137 TYR A CA 1
ATOM 1024 C C . TYR A 1 137 ? -7.276 2.985 0.658 1.00 96.06 137 TYR A C 1
ATOM 1026 O O . TYR A 1 137 ? -7.587 1.796 0.766 1.00 96.06 137 TYR A O 1
ATOM 1034 N N . ALA A 1 138 ? -7.955 3.961 1.249 1.00 94.06 138 ALA A N 1
ATOM 1035 C CA . ALA A 1 138 ? -9.270 3.772 1.838 1.00 94.06 138 ALA A CA 1
ATOM 1036 C C . ALA A 1 138 ? -9.977 5.128 1.943 1.00 94.06 138 ALA A C 1
ATOM 1038 O O . ALA A 1 138 ? -9.387 6.084 2.474 1.00 94.06 138 ALA A O 1
ATOM 1039 N N . PRO A 1 139 ? -11.247 5.219 1.515 1.00 90.94 139 PRO A N 1
ATOM 1040 C CA . PRO A 1 139 ? -12.012 6.442 1.676 1.00 90.94 139 PRO A CA 1
ATOM 1041 C C . PRO A 1 139 ? -12.168 6.789 3.161 1.00 90.94 139 PRO A C 1
ATOM 1043 O O . PRO A 1 139 ? -12.107 5.918 4.033 1.00 90.94 139 PRO A O 1
ATOM 1046 N N . ARG A 1 140 ? -12.385 8.076 3.460 1.00 87.75 140 ARG A N 1
ATOM 1047 C CA . ARG A 1 140 ? -12.409 8.605 4.839 1.00 87.75 140 ARG A CA 1
ATOM 1048 C C . ARG A 1 140 ? -13.409 7.872 5.742 1.00 87.75 140 ARG A C 1
ATOM 1050 O O . ARG A 1 140 ? -13.131 7.669 6.921 1.00 87.75 140 ARG A O 1
ATOM 1057 N N . TRP A 1 141 ? -14.523 7.414 5.176 1.00 86.00 141 TRP A N 1
ATOM 1058 C CA . TRP A 1 141 ? -15.574 6.684 5.883 1.00 86.00 141 TRP A CA 1
ATOM 1059 C C . TRP A 1 141 ? -15.286 5.187 6.114 1.00 86.00 141 TRP A C 1
ATOM 1061 O O . TRP A 1 141 ? -16.070 4.553 6.805 1.00 86.00 141 TRP A O 1
ATOM 1071 N N . GLU A 1 142 ? -14.179 4.608 5.625 1.00 88.25 142 GLU A N 1
ATOM 1072 C CA . GLU A 1 142 ? -13.807 3.183 5.828 1.00 88.25 142 GLU A CA 1
ATOM 1073 C C . GLU A 1 142 ? -12.520 2.993 6.650 1.00 88.25 142 GLU A C 1
ATOM 1075 O O . GLU A 1 142 ? -11.813 1.979 6.569 1.00 88.25 142 GLU A O 1
ATOM 1080 N N . ARG A 1 143 ? -12.180 3.986 7.472 1.00 92.19 143 ARG A N 1
ATOM 1081 C CA . ARG A 1 143 ? -10.911 4.005 8.212 1.00 92.19 143 ARG A CA 1
ATOM 1082 C C . ARG A 1 143 ? -10.976 3.397 9.600 1.00 92.19 143 ARG A C 1
ATOM 1084 O O . ARG A 1 143 ? -9.964 3.338 10.289 1.00 92.19 143 ARG A O 1
ATOM 1091 N N . VAL A 1 144 ? -12.122 2.880 10.021 1.00 94.81 144 VAL A N 1
ATOM 1092 C CA . VAL A 1 144 ? -12.220 2.210 11.318 1.00 94.81 144 VAL A CA 1
ATOM 1093 C C . VAL A 1 144 ? -11.881 0.733 11.182 1.00 94.81 144 VAL A C 1
ATOM 1095 O O . VAL A 1 144 ? -12.564 -0.053 10.526 1.00 94.81 144 VAL A O 1
ATOM 1098 N N . CYS A 1 145 ? -10.834 0.312 11.883 1.00 94.62 145 CYS A N 1
ATOM 1099 C CA . CYS A 1 145 ? -10.569 -1.094 12.109 1.00 94.62 145 CYS A CA 1
ATOM 1100 C C . CYS A 1 145 ? -11.551 -1.641 13.154 1.00 94.62 145 CYS A C 1
ATOM 1102 O O . CYS A 1 145 ? -11.244 -1.703 14.343 1.00 94.62 145 CYS A O 1
ATOM 1104 N N . VAL A 1 146 ? -12.721 -2.096 12.700 1.00 92.88 146 VAL A N 1
ATOM 1105 C CA . VAL A 1 146 ? -13.799 -2.632 13.559 1.00 92.88 146 VAL A CA 1
ATOM 1106 C C . VAL A 1 146 ? -13.388 -3.827 14.423 1.00 92.88 146 VAL A C 1
ATOM 1108 O O . VAL A 1 146 ? -14.020 -4.115 15.440 1.00 92.88 146 VAL A O 1
ATOM 1111 N N . ARG A 1 147 ? -12.341 -4.542 14.003 1.00 93.00 147 ARG A N 1
ATOM 1112 C CA . ARG A 1 147 ? -11.789 -5.693 14.716 1.00 93.00 147 ARG A CA 1
ATOM 1113 C C . ARG A 1 147 ? -10.991 -5.284 15.949 1.00 93.00 147 ARG A C 1
ATOM 1115 O O . ARG A 1 147 ? -11.027 -5.994 16.943 1.00 93.00 147 ARG A O 1
ATOM 1122 N N . HIS A 1 148 ? -10.244 -4.190 15.850 1.00 94.88 148 HIS A N 1
ATOM 1123 C CA . HIS A 1 148 ? -9.329 -3.747 16.900 1.00 94.88 148 HIS A CA 1
ATOM 1124 C C . HIS A 1 148 ? -9.781 -2.446 17.568 1.00 94.88 148 HIS A C 1
ATOM 1126 O O . HIS A 1 148 ? -9.054 -1.939 18.411 1.00 94.88 148 HIS A O 1
ATOM 1132 N N . GLY A 1 149 ? -10.941 -1.902 17.178 1.00 95.06 149 GLY A N 1
ATOM 1133 C CA . GLY A 1 149 ? -11.484 -0.664 17.732 1.00 95.06 149 GLY A CA 1
ATOM 1134 C C . GLY A 1 149 ? -10.535 0.512 17.538 1.00 95.06 149 GLY A C 1
ATOM 1135 O O . GLY A 1 149 ? -10.211 1.198 18.495 1.00 95.06 149 GLY A O 1
ATOM 1136 N N . ARG A 1 150 ? -10.018 0.709 16.320 1.00 96.12 150 ARG A N 1
ATOM 1137 C CA . ARG A 1 150 ? -9.054 1.782 16.030 1.00 96.12 150 ARG A CA 1
ATOM 1138 C C . ARG A 1 150 ? -9.497 2.610 14.844 1.00 96.12 150 ARG A C 1
ATOM 1140 O O . ARG A 1 150 ? -9.800 2.038 13.797 1.00 96.12 150 ARG A O 1
ATOM 1147 N N . TRP A 1 151 ? -9.474 3.927 14.988 1.00 95.56 151 TRP A N 1
ATOM 1148 C CA . TRP A 1 151 ? -9.601 4.845 13.865 1.00 95.56 151 TRP A CA 1
ATOM 1149 C C . TRP A 1 151 ? -8.234 5.024 13.218 1.00 95.56 151 TRP A C 1
ATOM 1151 O O . TRP A 1 151 ? -7.296 5.446 13.884 1.00 95.56 151 TRP A O 1
ATOM 1161 N N . LEU A 1 152 ? -8.102 4.679 11.944 1.00 95.69 152 LEU A N 1
ATOM 1162 C CA . LEU A 1 152 ? -6.850 4.787 11.204 1.00 95.69 152 LEU A CA 1
ATOM 1163 C C . LEU A 1 152 ? -6.706 6.205 10.660 1.00 95.69 152 LEU A C 1
ATOM 1165 O O . LEU A 1 152 ? -7.612 6.724 10.005 1.00 95.69 152 LEU A O 1
ATOM 1169 N N . LEU A 1 153 ? -5.584 6.844 10.973 1.00 94.38 153 LEU A N 1
ATOM 1170 C CA . LEU A 1 153 ? -5.371 8.235 10.604 1.00 94.38 153 LEU A CA 1
ATOM 1171 C C . LEU A 1 153 ? -4.924 8.372 9.148 1.00 94.38 153 LEU A C 1
ATOM 1173 O O . LEU A 1 153 ? -4.482 7.418 8.495 1.00 94.38 153 LEU A O 1
ATOM 1177 N N . ASP A 1 154 ? -5.119 9.578 8.640 1.00 91.94 154 ASP A N 1
ATOM 1178 C CA . ASP A 1 154 ? -4.633 10.050 7.353 1.00 91.94 154 ASP A CA 1
ATOM 1179 C C . ASP A 1 154 ? -3.113 9.876 7.250 1.00 91.94 154 ASP A C 1
ATOM 1181 O O . ASP A 1 154 ? -2.378 10.266 8.159 1.00 91.94 154 ASP A O 1
ATOM 1185 N N . ALA A 1 155 ? -2.649 9.273 6.151 1.00 90.69 155 ALA A N 1
ATOM 1186 C CA . ALA A 1 155 ? -1.213 9.152 5.883 1.00 90.69 155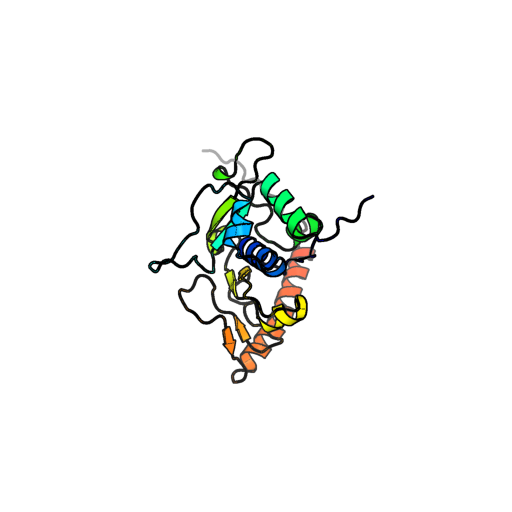 ALA A CA 1
ATOM 1187 C C . ALA A 1 155 ? -0.639 10.412 5.207 1.00 90.69 155 ALA A C 1
ATOM 1189 O O . ALA A 1 155 ? 0.575 10.588 5.176 1.00 90.69 155 ALA A O 1
ATOM 1190 N N . ASP A 1 156 ? -1.503 11.278 4.673 1.00 83.19 156 ASP A N 1
ATOM 1191 C CA . ASP A 1 156 ? -1.166 12.590 4.109 1.00 83.19 156 ASP A CA 1
ATOM 1192 C C . ASP A 1 156 ? -1.116 13.696 5.176 1.00 83.19 156 ASP A C 1
ATOM 1194 O O . ASP A 1 156 ? -0.562 14.769 4.938 1.00 83.19 156 ASP A O 1
ATOM 1198 N N . ALA A 1 157 ? -1.657 13.431 6.369 1.00 78.00 157 ALA A N 1
ATOM 1199 C CA . ALA A 1 157 ? -1.582 14.341 7.497 1.00 78.00 157 ALA A CA 1
ATOM 1200 C C . ALA A 1 157 ? -0.164 14.359 8.087 1.00 78.00 157 ALA A C 1
ATOM 1202 O O . ALA A 1 157 ? 0.412 13.313 8.395 1.00 78.00 157 ALA A O 1
ATOM 1203 N N . ASN A 1 158 ? 0.373 15.563 8.309 1.00 74.50 158 ASN A N 1
ATOM 1204 C CA . ASN A 1 158 ? 1.673 15.781 8.948 1.00 74.50 158 ASN A CA 1
ATOM 1205 C C . ASN A 1 158 ? 1.592 15.535 10.466 1.00 74.50 158 ASN A C 1
ATOM 1207 O O . ASN A 1 158 ? 1.678 16.457 11.274 1.00 74.50 158 ASN A O 1
ATOM 1211 N N . GLN A 1 159 ? 1.338 14.288 10.854 1.00 79.94 159 GLN A N 1
ATOM 1212 C CA . GLN A 1 159 ? 1.144 13.895 12.243 1.00 79.94 159 GLN A CA 1
ATOM 1213 C C . GLN A 1 159 ? 1.735 12.499 12.506 1.00 79.94 159 GLN A C 1
ATOM 1215 O O . GLN A 1 159 ? 1.699 11.632 11.628 1.00 79.94 159 GLN A O 1
ATOM 1220 N N . PRO A 1 160 ? 2.318 12.262 13.696 1.00 80.00 160 PRO A N 1
ATOM 1221 C CA . PRO A 1 160 ? 3.061 11.032 13.961 1.00 80.00 160 PRO A CA 1
ATOM 1222 C C . PRO A 1 160 ? 2.172 9.833 14.323 1.00 80.00 160 PRO A C 1
ATOM 1224 O O . PRO A 1 160 ? 2.654 8.696 14.308 1.00 80.00 160 PRO A O 1
ATOM 1227 N N . LEU A 1 161 ? 0.902 10.050 14.683 1.00 89.12 161 LEU A N 1
ATOM 1228 C CA . LEU A 1 161 ? 0.017 8.986 15.151 1.00 89.12 161 LEU A CA 1
ATOM 1229 C C . LEU A 1 161 ? -0.506 8.166 13.967 1.00 89.12 161 LEU A C 1
ATOM 1231 O O . LEU A 1 161 ? -0.954 8.678 12.955 1.00 89.12 161 LEU A O 1
ATOM 1235 N N . GLU A 1 162 ? -0.515 6.844 14.079 1.00 92.94 162 GLU A N 1
ATOM 1236 C CA . GLU A 1 162 ? -1.092 6.006 13.011 1.00 92.94 162 GLU A CA 1
ATOM 1237 C C . GLU A 1 162 ? -2.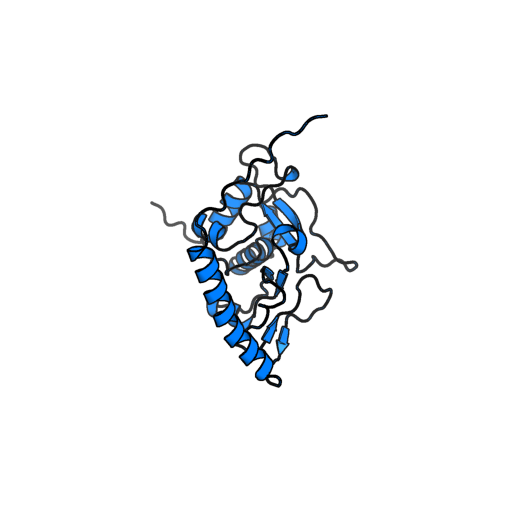576 5.713 13.242 1.00 92.94 162 GLU A C 1
ATOM 1239 O O . GLU A 1 162 ? -3.298 5.318 12.325 1.00 92.94 162 GLU A O 1
ATOM 1244 N N . HIS A 1 163 ? -3.031 5.862 14.486 1.00 95.00 163 HIS A N 1
ATOM 1245 C CA . HIS A 1 163 ? -4.398 5.566 14.872 1.00 95.00 163 HIS A CA 1
ATOM 1246 C C . HIS A 1 163 ? -4.811 6.277 16.159 1.00 95.00 163 HIS A C 1
ATOM 1248 O O . HIS A 1 163 ? -3.968 6.606 16.991 1.00 95.00 163 HIS A O 1
ATOM 1254 N N . LEU A 1 164 ? -6.125 6.397 16.338 1.00 94.38 164 LEU A N 1
ATOM 1255 C CA . LEU A 1 164 ? -6.775 6.689 17.612 1.00 94.38 164 LEU A CA 1
ATOM 1256 C C . LEU A 1 164 ? -7.475 5.430 18.129 1.00 94.38 164 LEU A C 1
ATOM 1258 O O . LEU A 1 164 ? -7.987 4.619 17.350 1.00 94.38 164 LEU A O 1
ATOM 1262 N N . ASP A 1 165 ? -7.478 5.254 19.444 1.00 94.44 165 ASP A N 1
ATOM 1263 C CA . ASP A 1 165 ? -8.169 4.156 20.112 1.00 94.44 165 ASP A CA 1
ATOM 1264 C C . ASP A 1 165 ? -9.652 4.500 20.315 1.00 94.44 165 ASP A C 1
ATOM 1266 O O . ASP A 1 165 ? -9.979 5.588 20.780 1.00 94.44 165 ASP A O 1
ATOM 1270 N N . LEU A 1 166 ? -10.546 3.578 19.957 1.00 95.12 166 LEU A N 1
ATOM 1271 C CA . LEU A 1 166 ? -11.999 3.737 20.055 1.00 95.12 166 LEU A CA 1
ATOM 1272 C C . LEU A 1 166 ? -12.614 2.911 21.192 1.00 95.12 166 LEU A C 1
ATOM 1274 O O . LEU A 1 166 ? -13.830 2.745 21.222 1.00 95.12 166 LEU A O 1
ATOM 1278 N N . ARG A 1 167 ? -11.823 2.376 22.132 1.00 88.19 167 ARG A N 1
ATOM 1279 C CA . ARG A 1 167 ? -12.353 1.627 23.290 1.00 88.19 167 ARG A CA 1
ATOM 1280 C C . ARG A 1 167 ? -13.396 2.413 24.094 1.00 88.19 167 ARG A C 1
ATOM 1282 O O . ARG A 1 167 ? -14.321 1.800 24.612 1.00 88.19 167 ARG A O 1
ATOM 1289 N N . GLY A 1 168 ? -13.269 3.739 24.162 1.00 89.38 168 GLY A N 1
ATOM 1290 C CA . GLY A 1 168 ? -14.243 4.623 24.814 1.00 89.38 168 GLY A CA 1
ATOM 1291 C C . GLY A 1 168 ? -15.418 5.067 23.934 1.00 89.38 168 GLY A C 1
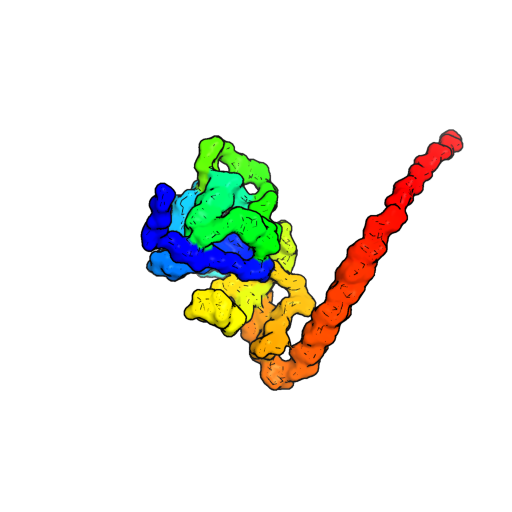ATOM 1292 O O . GLY A 1 168 ? -16.269 5.792 24.425 1.00 89.38 168 GLY A O 1
ATOM 1293 N N . LEU A 1 169 ? -15.460 4.662 22.658 1.00 94.06 169 LEU A N 1
ATOM 1294 C CA . LEU A 1 169 ? -16.453 5.091 21.659 1.00 94.06 169 LEU A CA 1
ATOM 1295 C C . LEU A 1 169 ? -17.029 3.877 20.894 1.00 94.06 169 LEU A C 1
ATOM 1297 O O . LEU A 1 169 ? -16.844 3.743 19.672 1.00 94.06 169 LEU A O 1
ATOM 1301 N N . PRO A 1 170 ? -17.676 2.917 21.587 1.00 90.94 170 PRO A N 1
ATOM 1302 C CA . PRO A 1 170 ? -18.184 1.690 20.970 1.00 90.94 170 PRO A CA 1
ATOM 1303 C C . PRO A 1 170 ? -19.232 1.948 19.875 1.00 90.94 170 PRO A C 1
ATOM 1305 O O . PRO A 1 170 ? -19.333 1.174 18.917 1.00 90.94 170 PRO A O 1
ATOM 1308 N N . GLU A 1 171 ? -19.984 3.043 19.965 1.00 93.81 171 GLU A N 1
ATOM 1309 C CA . GLU A 1 171 ? -20.986 3.465 18.989 1.00 93.81 171 GLU A CA 1
ATOM 1310 C C . GLU A 1 171 ? -20.383 3.745 17.607 1.00 93.81 171 GLU A C 1
ATOM 1312 O O . GLU A 1 171 ? -20.984 3.371 16.595 1.00 93.81 171 GLU A O 1
ATOM 1317 N N . VAL A 1 172 ? -19.162 4.289 17.545 1.00 91.88 172 VAL A N 1
ATOM 1318 C CA . VAL A 1 172 ? -18.434 4.520 16.286 1.00 91.88 172 VAL A CA 1
ATOM 1319 C C . VAL A 1 172 ? -18.087 3.188 15.621 1.00 91.88 172 VAL A C 1
ATOM 1321 O O . VAL A 1 172 ? -18.302 3.000 14.419 1.00 91.88 172 VAL A O 1
ATOM 1324 N N . VAL A 1 173 ? -17.603 2.218 16.403 1.00 92.31 173 VAL A N 1
ATOM 1325 C CA . VAL A 1 173 ? -17.299 0.867 15.908 1.00 92.31 173 VAL A CA 1
ATOM 1326 C C . VAL A 1 173 ? -18.574 0.164 15.435 1.00 92.31 173 VAL A C 1
ATOM 1328 O O . VAL A 1 173 ? -18.566 -0.489 14.387 1.00 92.31 173 VAL A O 1
ATOM 1331 N N . ALA A 1 174 ? -19.678 0.308 16.169 1.00 91.38 174 ALA A N 1
ATOM 1332 C CA . ALA A 1 174 ? -20.967 -0.265 15.800 1.00 91.38 174 ALA A CA 1
ATOM 1333 C C . ALA A 1 174 ? -21.519 0.348 14.502 1.00 91.38 174 ALA A C 1
ATOM 1335 O O . ALA A 1 174 ? -21.963 -0.390 13.618 1.00 91.38 174 ALA A O 1
ATOM 1336 N N . ALA A 1 175 ? -21.443 1.673 14.347 1.00 91.00 175 ALA A N 1
ATOM 1337 C CA . ALA A 1 175 ? -21.840 2.369 13.125 1.00 91.00 175 ALA A CA 1
ATOM 1338 C C . ALA A 1 175 ? -21.046 1.870 11.910 1.00 91.00 175 ALA A C 1
ATOM 1340 O O . ALA A 1 175 ? -21.628 1.526 10.882 1.00 91.00 175 ALA A O 1
ATOM 1341 N N . GLN A 1 176 ? -19.733 1.713 12.064 1.00 91.12 176 GLN A N 1
ATOM 1342 C CA . GLN A 1 176 ? -18.846 1.211 11.014 1.00 91.12 176 GLN A CA 1
ATOM 1343 C C . GLN A 1 176 ? -19.131 -0.239 10.615 1.00 91.12 176 GLN A C 1
ATOM 1345 O O . GLN A 1 176 ? -19.115 -0.585 9.434 1.00 91.12 176 GLN A O 1
ATOM 1350 N N . ARG A 1 177 ? -19.487 -1.099 11.575 1.00 88.94 177 ARG A N 1
ATOM 1351 C CA . ARG A 1 177 ? -19.945 -2.464 11.263 1.00 88.94 177 ARG A CA 1
ATOM 1352 C C . ARG A 1 177 ? -21.237 -2.465 10.448 1.00 88.94 177 ARG A C 1
ATOM 1354 O O . ARG A 1 177 ? -21.358 -3.254 9.513 1.00 88.94 177 ARG A O 1
ATOM 1361 N N . ARG A 1 178 ? -22.192 -1.587 10.779 1.00 89.62 178 ARG A N 1
ATOM 1362 C CA . ARG A 1 178 ? -23.453 -1.458 10.028 1.00 89.62 178 ARG A CA 1
ATOM 1363 C C . ARG A 1 178 ? -23.222 -0.912 8.620 1.00 89.62 178 ARG A C 1
ATOM 1365 O O . ARG A 1 178 ? -23.836 -1.418 7.680 1.00 89.62 178 ARG A O 1
ATOM 1372 N N . TRP A 1 179 ? -22.304 0.043 8.464 1.00 86.25 179 TRP A N 1
ATOM 1373 C CA . TRP A 1 179 ? -21.939 0.614 7.166 1.00 86.25 179 TRP A CA 1
ATOM 1374 C C . TRP A 1 179 ? -21.500 -0.453 6.157 1.00 86.25 179 TRP A C 1
ATOM 1376 O O . TRP A 1 179 ? -21.986 -0.462 5.031 1.00 86.25 179 TRP A O 1
ATOM 1386 N N . ALA A 1 180 ? -20.695 -1.437 6.571 1.00 80.25 180 ALA A N 1
ATOM 1387 C CA . ALA A 1 180 ? -20.286 -2.540 5.694 1.00 80.25 180 ALA A CA 1
ATOM 1388 C C . ALA A 1 180 ? -21.471 -3.370 5.149 1.00 80.25 180 ALA A C 1
ATOM 1390 O O . ALA A 1 180 ? -21.372 -4.005 4.100 1.00 80.25 180 ALA A O 1
ATOM 1391 N N . GLY A 1 181 ? -22.603 -3.408 5.858 1.00 83.81 181 GLY A N 1
ATOM 1392 C CA . GLY A 1 181 ? -23.844 -3.992 5.347 1.00 83.81 181 GLY A CA 1
ATOM 1393 C C . GLY A 1 181 ? -24.536 -3.105 4.310 1.00 83.81 181 GLY A C 1
ATOM 1394 O O . GLY A 1 181 ? -25.055 -3.620 3.324 1.00 83.81 181 GLY A O 1
ATOM 1395 N N . VAL A 1 182 ? -24.526 -1.786 4.516 1.00 85.62 182 VAL A N 1
ATOM 1396 C CA . VAL A 1 182 ? -25.087 -0.804 3.575 1.00 85.62 182 VAL A CA 1
ATOM 1397 C C . VAL A 1 182 ? -24.298 -0.800 2.266 1.00 85.62 182 VAL A C 1
ATOM 1399 O O . VAL A 1 182 ? -24.894 -1.006 1.215 1.00 85.62 182 VAL A O 1
ATOM 1402 N N . ALA A 1 183 ? -22.970 -0.680 2.340 1.00 82.31 183 ALA A N 1
ATOM 1403 C CA . ALA A 1 183 ? -22.089 -0.634 1.174 1.00 82.31 183 ALA A CA 1
ATOM 1404 C C . ALA A 1 183 ? -22.202 -1.888 0.288 1.00 82.31 183 ALA A C 1
ATOM 1406 O O . ALA A 1 183 ? -22.225 -1.785 -0.934 1.00 82.31 183 ALA A O 1
ATOM 1407 N N . ARG A 1 184 ? -22.338 -3.081 0.890 1.00 81.19 184 ARG A N 1
ATOM 1408 C CA . ARG A 1 184 ? -22.543 -4.328 0.129 1.00 81.19 184 ARG A CA 1
ATOM 1409 C C . ARG A 1 184 ? -23.853 -4.319 -0.656 1.00 81.19 184 ARG A C 1
ATOM 1411 O O . ARG A 1 184 ? -23.845 -4.616 -1.841 1.00 81.19 184 ARG A O 1
ATOM 1418 N N . ARG A 1 185 ? -24.958 -3.921 -0.017 1.00 85.38 185 ARG A N 1
ATOM 1419 C CA . ARG A 1 185 ? -26.267 -3.848 -0.685 1.00 85.38 185 ARG A CA 1
ATOM 1420 C C . ARG A 1 185 ? -26.292 -2.821 -1.812 1.00 85.38 185 ARG A C 1
ATOM 1422 O O . ARG A 1 185 ? -26.982 -3.037 -2.802 1.00 85.38 185 ARG A O 1
ATOM 1429 N N . ASP A 1 186 ? -25.573 -1.716 -1.649 1.00 82.56 186 ASP A N 1
ATOM 1430 C CA . ASP A 1 186 ? -25.441 -0.703 -2.692 1.00 82.56 186 ASP A CA 1
ATOM 1431 C C . ASP A 1 186 ? -24.656 -1.240 -3.900 1.00 82.56 186 ASP A C 1
ATOM 1433 O O . ASP A 1 186 ? -25.134 -1.173 -5.031 1.00 82.56 186 ASP A O 1
ATOM 1437 N N . ALA A 1 187 ? -23.521 -1.905 -3.658 1.00 77.94 187 ALA A N 1
ATOM 1438 C CA . ALA A 1 187 ? -22.737 -2.555 -4.709 1.00 77.94 187 ALA A CA 1
ATOM 1439 C C . ALA A 1 187 ? -23.524 -3.655 -5.451 1.00 77.94 187 ALA A C 1
ATOM 1441 O O . ALA A 1 187 ? -23.451 -3.745 -6.678 1.00 77.94 187 ALA A O 1
ATOM 1442 N N . ASP A 1 188 ? -24.304 -4.466 -4.730 1.00 76.94 188 ASP A N 1
ATOM 1443 C CA . ASP A 1 188 ? -25.148 -5.513 -5.321 1.00 76.94 188 ASP A CA 1
ATOM 1444 C C . ASP A 1 188 ? -26.257 -4.913 -6.202 1.00 76.94 188 ASP A C 1
ATOM 1446 O O . ASP A 1 188 ? -26.520 -5.412 -7.299 1.00 76.94 188 ASP A O 1
ATOM 1450 N N . ARG A 1 189 ? -26.865 -3.796 -5.775 1.00 76.12 189 ARG A N 1
ATOM 1451 C CA . ARG A 1 189 ? -27.843 -3.046 -6.580 1.00 76.12 189 ARG A CA 1
ATOM 1452 C C . ARG A 1 189 ? -27.209 -2.410 -7.814 1.00 76.12 189 ARG A C 1
ATOM 1454 O O . ARG A 1 189 ? -27.789 -2.502 -8.891 1.00 76.12 189 ARG A O 1
ATOM 1461 N N . GLY A 1 190 ? -26.016 -1.828 -7.688 1.00 65.50 190 GLY A N 1
ATOM 1462 C CA . GLY A 1 190 ? -25.267 -1.278 -8.822 1.00 65.50 190 GLY A CA 1
ATOM 1463 C C . GLY A 1 190 ? -24.890 -2.346 -9.855 1.00 65.50 190 GLY A C 1
ATOM 1464 O O . GLY A 1 190 ? -24.983 -2.109 -11.056 1.00 65.50 190 GLY A O 1
ATOM 1465 N N . ARG A 1 191 ? -24.543 -3.560 -9.403 1.00 60.34 191 ARG A N 1
ATOM 1466 C CA . ARG A 1 191 ? -24.268 -4.708 -10.283 1.00 60.34 191 ARG A CA 1
ATOM 1467 C C . ARG A 1 191 ? -25.534 -5.254 -10.953 1.00 60.34 191 ARG A C 1
ATOM 1469 O O . ARG A 1 191 ? -25.469 -5.645 -12.114 1.00 60.34 191 ARG A O 1
ATOM 1476 N N . ALA A 1 192 ? -26.670 -5.267 -10.254 1.00 59.25 192 ALA A N 1
ATOM 1477 C CA . ALA A 1 192 ? -27.958 -5.686 -10.812 1.00 59.25 192 ALA A CA 1
ATOM 1478 C C . ALA A 1 192 ? -28.573 -4.645 -11.774 1.00 59.25 192 ALA A C 1
ATOM 1480 O O . ALA A 1 192 ? -29.312 -5.015 -12.682 1.00 59.25 192 ALA A O 1
ATOM 1481 N N . GLY A 1 193 ? -28.251 -3.357 -11.604 1.00 53.75 193 GLY A N 1
ATOM 1482 C CA . GLY A 1 193 ? -28.751 -2.240 -12.415 1.00 53.75 193 GLY A CA 1
ATOM 1483 C C . GLY A 1 193 ? -27.939 -1.906 -13.674 1.00 53.75 193 GLY A C 1
ATOM 1484 O O . GLY A 1 193 ? -28.306 -0.983 -14.393 1.00 53.75 193 GLY A O 1
ATOM 1485 N N . GLY A 1 194 ? -26.863 -2.639 -13.983 1.00 44.16 194 GLY A N 1
ATOM 1486 C CA . GLY A 1 194 ? -25.995 -2.418 -15.156 1.00 44.16 194 GLY A CA 1
ATOM 1487 C C . GLY A 1 194 ? -26.612 -2.755 -16.526 1.00 44.16 194 GLY A C 1
ATOM 1488 O O . GLY A 1 194 ? -25.884 -3.055 -17.471 1.00 44.16 194 GLY A O 1
ATOM 1489 N N . GLY A 1 195 ? -27.942 -2.746 -16.648 1.00 42.72 195 GLY A N 1
ATOM 1490 C CA . GLY A 1 195 ? -28.674 -2.974 -17.890 1.00 42.72 195 GLY A CA 1
ATOM 1491 C C . GLY A 1 195 ? -29.185 -1.668 -18.499 1.00 42.72 195 GLY A C 1
ATOM 1492 O O . GLY A 1 195 ? -30.205 -1.156 -18.063 1.00 42.72 195 GLY A O 1
ATOM 1493 N N . ARG A 1 196 ? -28.499 -1.204 -19.556 1.00 44.88 196 ARG A N 1
ATOM 1494 C CA . ARG A 1 196 ? -28.932 -0.216 -20.570 1.00 44.88 196 ARG A CA 1
ATOM 1495 C C . ARG A 1 196 ? -29.466 1.133 -20.055 1.00 44.88 196 ARG A C 1
ATOM 1497 O O . ARG A 1 196 ? -30.656 1.301 -19.828 1.00 44.88 196 ARG A O 1
ATOM 1504 N N . LEU A 1 197 ? -28.609 2.151 -20.116 1.00 39.91 197 LEU A N 1
ATOM 1505 C CA . LEU A 1 197 ? -29.043 3.506 -20.467 1.00 39.91 197 LEU A CA 1
ATOM 1506 C C . LEU A 1 197 ? -28.568 3.790 -21.894 1.00 39.91 197 LEU A C 1
ATOM 1508 O O . LEU A 1 197 ? -27.395 4.051 -22.147 1.00 39.91 197 LEU A O 1
ATOM 1512 N N . SER A 1 198 ? -29.496 3.633 -22.835 1.00 37.28 198 SER A N 1
ATOM 1513 C CA . SER A 1 198 ? -29.372 4.057 -24.225 1.00 37.28 198 SER A CA 1
ATOM 1514 C C . SER A 1 198 ? -29.178 5.569 -24.301 1.00 37.28 198 SER A C 1
ATOM 1516 O O . SER A 1 198 ? -29.954 6.334 -23.731 1.00 37.28 198 SER A O 1
ATOM 1518 N N . THR A 1 199 ? -28.156 5.985 -25.040 1.00 36.31 199 THR A N 1
ATOM 1519 C CA . THR A 1 199 ? -27.896 7.359 -25.464 1.00 36.31 199 THR A CA 1
ATOM 1520 C C . THR A 1 199 ? -29.105 7.915 -26.218 1.00 36.31 199 THR A C 1
ATOM 1522 O O . THR A 1 199 ? -29.454 7.427 -27.293 1.00 36.31 199 THR A O 1
ATOM 1525 N N . VAL A 1 200 ? -29.737 8.958 -25.678 1.00 33.56 200 VAL A N 1
ATOM 1526 C CA . VAL A 1 200 ? -30.661 9.800 -26.445 1.00 33.56 200 VAL A CA 1
ATOM 1527 C C . VAL A 1 200 ? -29.811 10.660 -27.380 1.00 33.56 200 VAL A C 1
ATOM 1529 O O . VAL A 1 200 ? -29.052 11.515 -26.930 1.00 33.56 200 VAL A O 1
ATOM 1532 N N . ARG A 1 201 ? -29.918 10.402 -28.689 1.00 37.47 201 ARG A N 1
ATOM 1533 C CA . ARG A 1 201 ? -29.487 11.328 -29.742 1.00 37.47 201 ARG A CA 1
ATOM 1534 C C . ARG A 1 201 ? -30.307 12.611 -29.601 1.00 37.47 201 ARG A C 1
ATOM 1536 O O . ARG A 1 201 ? -31.522 12.568 -29.769 1.00 37.47 201 ARG A O 1
ATOM 1543 N N . GLN A 1 202 ? -29.657 13.734 -29.306 1.00 36.78 202 GLN A N 1
ATOM 1544 C CA . GLN A 1 202 ? -30.260 15.043 -29.541 1.00 36.78 202 GLN A CA 1
ATOM 1545 C C . GLN A 1 202 ? -30.279 15.293 -31.049 1.00 36.78 202 GLN A C 1
ATOM 1547 O O . GLN A 1 202 ? -29.242 15.241 -31.708 1.00 36.78 202 GLN A O 1
ATOM 1552 N N . GLY A 1 203 ? -31.492 15.466 -31.569 1.00 33.72 203 GLY A N 1
ATOM 1553 C CA . GLY A 1 203 ? -31.760 15.839 -32.946 1.00 33.72 203 GLY A CA 1
ATOM 1554 C C . GLY A 1 203 ? -31.455 17.310 -33.208 1.00 33.72 203 GLY A C 1
ATOM 1555 O O . GLY A 1 203 ? -31.519 18.155 -32.317 1.00 33.72 203 GLY A O 1
ATOM 1556 N N . GLU A 1 204 ? -31.123 17.556 -34.466 1.00 37.72 204 GLU A N 1
ATOM 1557 C CA . GLU A 1 204 ? -31.040 18.850 -35.127 1.00 37.72 204 GLU A CA 1
ATOM 1558 C C . GLU A 1 204 ? -32.352 19.630 -34.981 1.00 37.72 204 GLU A C 1
ATOM 1560 O O . GLU A 1 204 ? -33.428 19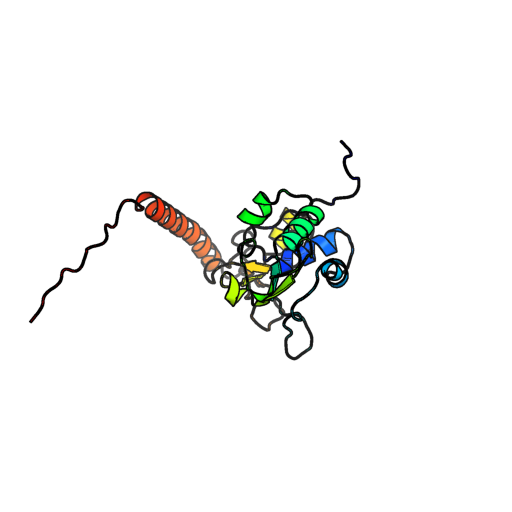.062 -35.164 1.00 37.72 204 GLU A O 1
ATOM 1565 N N . VAL A 1 205 ? -32.262 20.941 -34.747 1.00 37.84 205 VAL A N 1
ATOM 1566 C CA . VAL A 1 205 ? -33.288 21.890 -35.197 1.00 37.84 205 VAL A CA 1
ATOM 1567 C C . VAL A 1 205 ? -32.576 23.169 -35.625 1.00 37.84 205 VAL A C 1
ATOM 1569 O O . VAL A 1 205 ? -31.934 23.833 -34.812 1.00 37.84 205 VAL A O 1
ATOM 1572 N N . GLY A 1 206 ? -32.649 23.463 -36.921 1.00 36.59 206 GLY A N 1
ATOM 1573 C CA . GLY A 1 206 ? -32.233 24.735 -37.490 1.00 36.59 206 GLY A CA 1
ATOM 1574 C C . GLY A 1 206 ? -33.307 25.812 -37.343 1.00 36.59 206 GLY A C 1
ATOM 1575 O O . GLY A 1 206 ? -34.495 25.504 -37.251 1.00 36.59 206 GLY A O 1
ATOM 1576 N N . CYS A 1 207 ? -32.839 27.055 -37.367 1.00 39.56 207 CYS A N 1
ATOM 1577 C CA . CYS A 1 207 ? -33.428 28.205 -38.048 1.00 39.56 207 CYS A CA 1
ATOM 1578 C C . CYS A 1 207 ? -32.254 29.032 -38.577 1.00 39.56 207 CYS A C 1
ATOM 1580 O O . CYS A 1 207 ? -31.298 29.232 -37.792 1.00 39.56 207 CYS A O 1
#

Secondary structure (DSSP, 8-state):
----TT----PPPTTB-HHHHHHHHHHHTTS-HHHHHTTSEESSPPPBPTTSPBPTTEEEEE-HHHHHHHHHHHTS-HHHHHHH-TTTT---GGG--STT--EEEEEEGGGTTS-EEE--HHHHHHHHSS----EEE--GGG-EETTTTEEEPBSSSS-S-SEEE-TT-HHHHHHHHHHHHHHHHHHHHHHHT-S-----PPPP---

Foldseek 3Di:
DDPDPDQPAQAAAAQFAPLQSLCVLQVSVVHGSVVSVVLADELDDADDDPVGDRFLQKHKAKDPLLLVVSCSSNVHDSVRCPRRHQQHPPDDPSNDDPPNHIHMYIDRNCVRRHFKWWDDLVVVCVVPVGSDITMGDDPQLQQAPLVQQWRADGSRDPDDDRTDHRPVPVVSSVVNVVVVVVVVVVVVVVVVPPPDDDDDDDDDDDD

Organism: Streptomyces collinus (strain DSM 40733 / Tue 365) (NCBI:txid1214242)

Sequence (207 aa):
MIRNPVLLRTAPLQGETTSSLICRVARRYGMEAKVLRACWKWRNYPLGHEGGGARADAEVLLNAAGRQLLVGMCGVEEGVLARTLPSWGEEDAKLRAEAGDPVGLWRVGGAVAGPVTFGCRLCTARRTGAAVRVVRYAPRWERVCVRHGRWLLDADANQPLEHLDLRGLPEVVAAQRRWAGVARRDADRGRAGGGRLSTVRQGEVGC